Protein AF-D5PA66-F1 (afdb_monomer_lite)

Organism: NCBI:txid525368

Foldseek 3Di:
DLVQLLVCLVVVVLVSNVVVLVVVVPDPLVVCLPALCSLSSLVSSCSSCVSNVVVVSNVVSVVVVVVQVVHDSARPDDDDDPADPLLVQLVVCLVVVNNVSNVVSLVVRCVRCVVVVPLLSNLVSLLSVLVSCVVVVHHSQVSLVVSLVSCVVVVVVVSNLSSVLVHQPWAPAPLGDGPVLLLLLQVLLVVDQLCRSCVVVVHDSVSSVVSVVVLCVSQVPPDSNSSSVSCVVRVSHD

Structure (mmCIF, N/CA/C/O backbone):
data_AF-D5PA66-F1
#
_entry.id   AF-D5PA66-F1
#
loop_
_atom_site.group_PDB
_atom_site.id
_atom_site.type_symbol
_atom_site.label_atom_id
_atom_site.label_alt_id
_atom_site.label_comp_id
_atom_site.label_asym_id
_atom_site.label_entity_id
_atom_site.label_seq_id
_atom_site.pdbx_PDB_ins_code
_atom_site.Cartn_x
_atom_site.Cartn_y
_atom_site.Cartn_z
_atom_site.occupancy
_atom_site.B_iso_or_equiv
_atom_site.auth_seq_id
_atom_site.auth_comp_id
_atom_site.auth_asym_id
_atom_site.auth_atom_id
_atom_site.pdbx_PDB_model_num
ATOM 1 N N . MET A 1 1 ? 8.825 6.174 -29.735 1.00 66.81 1 MET A N 1
ATOM 2 C CA . MET A 1 1 ? 10.058 5.873 -30.501 1.00 66.81 1 MET A CA 1
ATOM 3 C C . MET A 1 1 ? 11.114 5.165 -29.654 1.00 66.81 1 MET A C 1
ATOM 5 O O . MET A 1 1 ? 11.483 4.075 -30.058 1.00 66.81 1 MET A O 1
ATOM 9 N N . PRO A 1 2 ? 11.529 5.666 -28.476 1.00 72.31 2 PRO A N 1
ATOM 10 C CA . PRO A 1 2 ? 12.480 4.953 -27.606 1.00 72.31 2 PRO A CA 1
ATOM 11 C C . PRO A 1 2 ? 11.986 3.572 -27.160 1.00 72.31 2 PRO A C 1
ATOM 13 O O . PRO A 1 2 ? 12.723 2.601 -27.247 1.00 72.31 2 PRO A O 1
ATOM 16 N N . GLY A 1 3 ? 10.702 3.448 -26.803 1.00 75.56 3 GLY A N 1
ATOM 17 C CA . GLY A 1 3 ? 10.107 2.144 -26.481 1.00 75.56 3 GLY A CA 1
ATOM 18 C C . GLY A 1 3 ? 10.042 1.159 -27.661 1.00 75.56 3 GLY A C 1
ATOM 19 O O . GLY A 1 3 ? 10.105 -0.042 -27.440 1.00 75.56 3 GLY A O 1
ATOM 20 N N . LEU A 1 4 ? 9.970 1.641 -28.914 1.00 81.25 4 LEU A N 1
ATOM 21 C CA . LEU A 1 4 ? 10.063 0.766 -30.096 1.00 81.25 4 LEU A CA 1
ATOM 22 C C . LEU A 1 4 ? 11.496 0.299 -30.327 1.00 81.25 4 LEU A C 1
ATOM 24 O O . LEU A 1 4 ? 11.693 -0.824 -30.769 1.00 81.25 4 LEU A O 1
ATOM 28 N N . LEU A 1 5 ? 12.482 1.149 -30.029 1.00 87.19 5 LEU A N 1
ATOM 29 C CA . LEU A 1 5 ? 13.880 0.753 -30.095 1.00 87.19 5 LEU A CA 1
ATOM 30 C C . LEU A 1 5 ? 14.166 -0.361 -29.085 1.00 87.19 5 LEU A C 1
ATOM 32 O O . LEU A 1 5 ? 14.668 -1.395 -29.493 1.00 87.19 5 LEU A O 1
ATOM 36 N N . ALA A 1 6 ? 13.741 -0.201 -27.827 1.00 76.12 6 ALA A N 1
ATOM 37 C CA . ALA A 1 6 ? 13.848 -1.255 -26.815 1.00 76.12 6 ALA A CA 1
ATOM 38 C C . ALA A 1 6 ? 13.183 -2.565 -27.256 1.00 76.12 6 ALA A C 1
ATOM 40 O O . ALA A 1 6 ? 13.770 -3.631 -27.118 1.00 76.12 6 ALA A O 1
ATOM 41 N N . LEU A 1 7 ? 11.981 -2.478 -27.838 1.00 72.62 7 LEU A N 1
ATOM 42 C CA . LEU A 1 7 ? 11.266 -3.648 -28.342 1.00 72.62 7 LEU A CA 1
ATOM 43 C C . LEU A 1 7 ? 12.001 -4.332 -29.505 1.00 72.62 7 LEU A C 1
ATOM 45 O O . LEU A 1 7 ? 12.065 -5.554 -29.542 1.00 72.62 7 LEU A O 1
ATOM 49 N N . TYR A 1 8 ? 12.547 -3.576 -30.462 1.00 88.62 8 TYR A N 1
ATOM 50 C CA . TYR A 1 8 ? 13.316 -4.167 -31.562 1.00 88.62 8 TYR A CA 1
ATOM 51 C C . TYR A 1 8 ? 14.636 -4.771 -31.092 1.00 88.62 8 TYR A C 1
ATOM 53 O O . TYR A 1 8 ? 15.058 -5.759 -31.684 1.00 88.62 8 TYR A O 1
ATOM 61 N N . THR A 1 9 ? 15.249 -4.209 -30.048 1.00 75.75 9 THR A N 1
ATOM 62 C CA . THR A 1 9 ? 16.443 -4.773 -29.410 1.00 75.75 9 THR A CA 1
ATOM 63 C C . THR A 1 9 ? 16.139 -6.089 -28.711 1.00 75.75 9 THR A C 1
ATOM 65 O O . THR A 1 9 ? 16.857 -7.052 -28.924 1.00 75.75 9 THR A O 1
ATOM 68 N N . GLU A 1 10 ? 15.036 -6.172 -27.967 1.00 74.62 10 GLU A N 1
ATOM 69 C CA . GLU A 1 10 ? 14.615 -7.418 -27.307 1.00 74.62 10 GLU A CA 1
ATOM 70 C C . GLU A 1 10 ? 14.284 -8.541 -28.307 1.00 74.62 10 GLU A C 1
ATOM 72 O O . GLU A 1 10 ? 14.423 -9.720 -28.006 1.00 74.62 10 GLU A O 1
ATOM 77 N N . LEU A 1 11 ? 13.829 -8.177 -29.509 1.00 83.38 11 LEU A N 1
ATOM 78 C CA . LEU A 1 11 ? 13.452 -9.120 -30.565 1.00 83.38 11 LEU A CA 1
ATOM 79 C C . LEU A 1 11 ? 14.561 -9.359 -31.606 1.00 83.38 11 LEU A C 1
ATOM 81 O O . LEU A 1 11 ? 14.270 -9.939 -32.653 1.00 83.38 11 LEU A O 1
ATOM 85 N N . ASP A 1 12 ? 15.784 -8.864 -31.378 1.00 84.75 12 ASP A N 1
ATOM 86 C CA . ASP A 1 12 ? 16.925 -8.943 -32.310 1.00 84.75 12 ASP A CA 1
ATOM 87 C C . ASP A 1 12 ? 16.600 -8.485 -33.753 1.00 84.75 12 ASP A C 1
ATOM 89 O O . ASP A 1 12 ? 17.151 -8.958 -34.750 1.00 84.75 12 ASP A O 1
ATOM 93 N N . CYS A 1 13 ? 15.687 -7.521 -33.904 1.00 92.88 13 CYS A N 1
ATOM 94 C CA . CYS A 1 13 ? 15.241 -7.039 -35.209 1.00 92.88 13 CYS A CA 1
ATOM 95 C C . CYS A 1 13 ? 16.203 -5.979 -35.764 1.00 92.88 13 CYS A C 1
ATOM 97 O O . CYS A 1 13 ? 15.967 -4.774 -35.647 1.00 92.88 13 CYS A O 1
ATOM 99 N N . GLU A 1 14 ? 17.287 -6.426 -36.400 1.00 89.81 14 GLU A N 1
ATOM 100 C CA . GLU A 1 14 ? 18.428 -5.595 -36.820 1.00 89.81 14 GLU A CA 1
ATOM 101 C C . GLU A 1 14 ? 18.046 -4.359 -37.653 1.00 89.81 14 GLU A C 1
ATOM 103 O O . GLU A 1 14 ? 18.469 -3.233 -37.366 1.00 89.81 14 GLU A O 1
ATOM 108 N N . HIS A 1 15 ? 17.178 -4.537 -38.653 1.00 92.12 15 HIS A N 1
ATOM 109 C CA . HIS A 1 15 ? 16.723 -3.437 -39.507 1.00 92.12 15 HIS A CA 1
ATOM 110 C C . HIS A 1 15 ? 15.855 -2.428 -38.732 1.00 92.12 15 HIS A C 1
ATOM 112 O O . HIS A 1 15 ? 15.942 -1.214 -38.943 1.00 92.12 15 HIS A O 1
ATOM 118 N N . GLY A 1 16 ? 15.029 -2.925 -37.804 1.00 89.25 16 GLY A N 1
ATOM 119 C CA . GLY A 1 16 ? 14.190 -2.112 -36.925 1.00 89.25 16 GLY A CA 1
ATOM 120 C C . GLY A 1 16 ? 15.018 -1.306 -35.927 1.00 89.25 16 GLY A C 1
ATOM 121 O O . GLY A 1 16 ? 14.813 -0.093 -35.814 1.00 89.25 16 GLY A O 1
ATOM 122 N N . MET A 1 17 ? 15.986 -1.960 -35.278 1.00 90.88 17 MET A N 1
ATOM 123 C CA . MET A 1 17 ? 16.954 -1.341 -34.374 1.00 90.88 17 MET A CA 1
ATOM 124 C C . MET A 1 17 ? 17.730 -0.235 -35.083 1.00 90.88 17 MET A C 1
ATOM 126 O O . MET A 1 17 ? 17.711 0.906 -34.633 1.00 90.88 17 MET A O 1
ATOM 130 N N . THR A 1 18 ? 18.331 -0.539 -36.236 1.00 90.88 18 THR A N 1
ATOM 131 C CA . THR A 1 18 ? 19.155 0.413 -36.996 1.00 90.88 18 THR A CA 1
ATOM 132 C C . THR A 1 18 ? 18.359 1.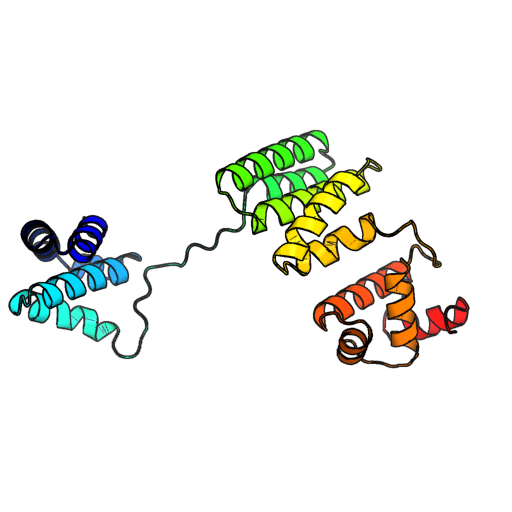656 -37.384 1.00 90.88 18 THR A C 1
ATOM 134 O O . THR A 1 18 ? 18.784 2.787 -37.146 1.00 90.88 18 THR A O 1
ATOM 137 N N . ARG A 1 19 ? 17.152 1.473 -37.932 1.00 93.25 19 ARG A N 1
ATOM 138 C CA . ARG A 1 19 ? 16.296 2.595 -38.333 1.00 93.25 19 ARG A CA 1
ATOM 139 C C . ARG A 1 19 ? 15.863 3.448 -37.137 1.00 93.25 19 ARG A C 1
ATOM 141 O O . ARG A 1 19 ? 15.908 4.675 -37.222 1.00 93.25 19 ARG A O 1
ATOM 148 N N . ALA A 1 20 ? 15.416 2.822 -36.048 1.00 90.50 20 ALA A N 1
ATOM 149 C CA . ALA A 1 20 ? 14.918 3.536 -34.873 1.00 90.50 20 ALA A CA 1
ATOM 150 C C . ALA A 1 20 ? 16.047 4.236 -34.098 1.00 90.50 20 ALA A C 1
ATOM 152 O O . ALA A 1 20 ? 15.861 5.371 -33.659 1.00 90.50 20 ALA A O 1
ATOM 153 N N . LEU A 1 21 ? 17.220 3.606 -33.997 1.00 92.00 21 LEU A N 1
ATOM 154 C CA . LEU A 1 21 ? 18.425 4.186 -33.411 1.00 92.00 21 LEU A CA 1
ATOM 155 C C . LEU A 1 21 ? 18.858 5.434 -34.185 1.00 92.00 21 LEU A C 1
ATOM 157 O O . LEU A 1 21 ? 18.980 6.503 -33.594 1.00 92.00 21 LEU A O 1
ATOM 161 N N . ASN A 1 22 ? 18.979 5.340 -35.511 1.00 91.44 22 ASN A N 1
ATOM 162 C CA . ASN A 1 22 ? 19.374 6.476 -36.349 1.00 91.44 22 ASN A CA 1
ATOM 163 C C . ASN A 1 22 ? 18.386 7.646 -36.251 1.00 91.44 22 ASN A C 1
ATOM 165 O O . ASN A 1 22 ? 18.785 8.805 -36.171 1.00 91.44 22 ASN A O 1
ATOM 169 N N . GLN A 1 23 ? 17.084 7.365 -36.190 1.00 89.44 23 GLN A N 1
ATOM 170 C CA . GLN A 1 23 ? 16.077 8.412 -36.004 1.00 89.44 23 GLN A CA 1
ATOM 171 C C . GLN A 1 23 ? 16.159 9.110 -34.642 1.00 89.44 23 GLN A C 1
ATOM 173 O O . GLN A 1 23 ? 15.839 10.296 -34.561 1.00 89.44 23 GLN A O 1
ATOM 178 N N . LEU A 1 24 ? 16.538 8.401 -33.574 1.00 89.38 24 LEU A N 1
ATOM 179 C CA . LEU A 1 24 ? 16.728 9.015 -32.259 1.00 89.38 24 LEU A CA 1
ATOM 180 C C . LEU A 1 24 ? 18.040 9.805 -32.192 1.00 89.38 24 LEU A C 1
ATOM 182 O O . LEU A 1 24 ? 18.036 10.905 -31.648 1.00 89.38 24 LEU A O 1
ATOM 186 N N . LEU A 1 25 ? 19.114 9.303 -32.807 1.00 89.38 25 LEU A N 1
ATOM 187 C CA . LEU A 1 25 ? 20.411 9.985 -32.888 1.00 89.38 25 LEU A CA 1
ATOM 188 C C . LEU A 1 25 ? 20.373 11.264 -33.733 1.00 89.38 25 LEU A C 1
ATOM 190 O O . LEU A 1 25 ? 21.105 12.203 -33.444 1.00 89.38 25 LEU A O 1
ATOM 194 N N . ASN A 1 26 ? 19.487 11.335 -34.730 1.00 88.94 26 ASN A N 1
ATOM 195 C CA . ASN A 1 26 ? 19.280 12.541 -35.540 1.00 88.94 26 ASN A CA 1
ATOM 196 C C . ASN A 1 26 ? 18.553 13.673 -34.790 1.00 88.94 26 ASN A C 1
ATOM 198 O O . ASN A 1 26 ? 18.368 14.758 -35.343 1.00 88.94 26 ASN A O 1
ATOM 202 N N . ARG A 1 27 ? 18.096 13.441 -33.554 1.00 85.00 27 ARG A N 1
ATOM 203 C CA . ARG A 1 27 ? 17.519 14.488 -32.701 1.00 85.00 27 ARG A CA 1
ATOM 204 C C . ARG A 1 27 ? 18.630 15.237 -31.974 1.00 85.00 27 ARG A C 1
ATOM 206 O O . ARG A 1 27 ? 19.691 14.680 -31.709 1.00 85.00 27 ARG A O 1
ATOM 213 N N . ASN A 1 28 ? 18.361 16.476 -31.565 1.00 83.62 28 ASN A N 1
ATOM 214 C CA . ASN A 1 28 ? 19.280 17.181 -30.678 1.00 83.62 28 ASN A CA 1
ATOM 215 C C . ASN A 1 28 ? 19.234 16.559 -29.273 1.00 83.62 28 ASN A C 1
ATOM 217 O O . ASN A 1 28 ? 18.351 16.851 -28.469 1.00 83.62 28 ASN A O 1
ATOM 221 N N . LEU A 1 29 ? 20.186 15.668 -28.994 1.00 86.06 29 LEU A N 1
ATOM 222 C CA . LEU A 1 29 ? 20.275 14.939 -27.727 1.00 86.06 29 LEU A CA 1
ATOM 223 C C . LEU A 1 29 ? 20.537 15.868 -26.530 1.00 86.06 29 LEU A C 1
ATOM 225 O O . LEU A 1 29 ? 20.170 15.532 -25.406 1.00 86.06 29 LEU A O 1
ATOM 229 N N . GLY A 1 30 ? 21.134 17.044 -26.764 1.00 81.31 30 GLY A N 1
ATOM 230 C CA . GLY A 1 30 ? 21.407 18.034 -25.721 1.00 81.31 30 GLY A CA 1
ATOM 231 C C . GLY A 1 30 ? 20.137 18.600 -25.083 1.00 81.31 30 GLY A C 1
ATOM 232 O O . GLY A 1 30 ? 20.081 18.745 -23.865 1.00 81.31 30 GLY A O 1
ATOM 233 N N . ASP A 1 31 ? 19.088 18.812 -25.880 1.00 83.12 31 ASP A N 1
ATOM 234 C CA . ASP A 1 31 ? 17.823 19.406 -25.421 1.00 83.12 31 ASP A CA 1
ATOM 235 C C . ASP A 1 31 ? 17.002 18.441 -24.547 1.00 83.12 31 ASP A C 1
ATOM 237 O O . ASP A 1 31 ? 16.049 18.837 -23.881 1.00 83.12 31 ASP A O 1
ATOM 241 N N . ARG A 1 32 ? 17.363 17.151 -24.537 1.00 81.31 32 ARG A N 1
ATOM 242 C CA . ARG A 1 32 ? 16.671 16.104 -23.772 1.00 81.31 32 ARG A CA 1
ATOM 243 C C . ARG A 1 32 ? 17.217 15.941 -22.357 1.00 81.31 32 ARG A C 1
ATOM 245 O O . ARG A 1 32 ? 16.602 15.239 -21.568 1.00 81.31 32 ARG A O 1
ATOM 252 N N . LEU A 1 33 ? 18.347 16.565 -22.017 1.00 79.19 33 LEU A N 1
ATOM 253 C CA . LEU A 1 33 ? 19.056 16.311 -20.755 1.00 79.19 33 LEU A CA 1
ATOM 254 C C . LEU A 1 33 ? 18.242 16.638 -19.494 1.00 79.19 33 LEU A C 1
ATOM 256 O O . LEU A 1 33 ? 18.535 16.085 -18.434 1.00 79.19 33 LEU A O 1
ATOM 260 N N . GLU A 1 34 ? 17.249 17.520 -19.610 1.00 79.38 34 GLU A N 1
ATOM 261 C CA . GLU A 1 34 ? 16.357 17.923 -18.516 1.00 79.38 34 GLU A CA 1
ATOM 262 C C . GLU A 1 34 ? 15.039 17.126 -18.484 1.00 79.38 34 GLU A C 1
ATOM 264 O O . GLU A 1 34 ? 14.244 17.283 -17.558 1.00 79.38 34 GLU A O 1
ATOM 269 N N . ASP A 1 35 ? 14.801 16.239 -19.457 1.00 83.69 35 ASP A N 1
ATOM 270 C CA . ASP A 1 35 ? 13.609 15.390 -19.495 1.00 83.69 35 ASP A CA 1
ATOM 271 C C . ASP A 1 35 ? 13.741 14.227 -18.497 1.00 83.69 35 ASP A C 1
ATOM 273 O O . ASP A 1 35 ? 14.720 13.477 -18.499 1.00 83.69 35 ASP A O 1
ATOM 277 N N . ALA A 1 36 ? 12.723 14.024 -17.658 1.00 77.50 36 ALA A N 1
ATOM 278 C CA . ALA A 1 36 ? 12.688 12.940 -16.680 1.00 77.50 36 ALA A CA 1
ATOM 279 C C . ALA A 1 36 ? 12.804 11.541 -17.318 1.00 77.50 36 ALA A C 1
ATOM 281 O O . ALA A 1 36 ? 13.286 10.617 -16.664 1.00 77.50 36 ALA A O 1
ATOM 282 N N . GLN A 1 37 ? 12.403 11.366 -18.580 1.00 81.50 37 GLN A N 1
ATOM 283 C CA . GLN A 1 37 ? 12.496 10.091 -19.301 1.00 81.50 37 GLN A CA 1
ATOM 284 C C . GLN A 1 37 ? 13.868 9.847 -19.934 1.00 81.50 37 GLN A C 1
ATOM 286 O O . GLN A 1 37 ? 14.174 8.723 -20.337 1.00 81.50 37 GLN A O 1
ATOM 291 N N . TRP A 1 38 ? 14.713 10.872 -20.000 1.00 88.88 38 TRP A N 1
ATOM 292 C CA . TRP A 1 38 ? 15.974 10.835 -20.726 1.00 88.88 38 TRP A CA 1
ATOM 293 C C . TRP A 1 38 ? 16.899 9.662 -20.366 1.00 88.88 38 TRP A C 1
ATOM 295 O O . TRP A 1 38 ? 17.385 9.007 -21.289 1.00 88.88 38 TRP A O 1
ATOM 305 N N . PRO A 1 39 ? 17.109 9.305 -19.082 1.00 85.69 39 PRO A N 1
ATOM 306 C CA . PRO A 1 39 ? 17.972 8.176 -18.732 1.00 85.69 39 PRO A CA 1
ATOM 307 C C . PRO A 1 39 ? 17.518 6.842 -19.342 1.00 85.69 39 PRO A C 1
ATOM 309 O O . PRO A 1 39 ? 18.363 6.022 -19.685 1.00 85.69 39 PRO A O 1
ATOM 312 N N . MET A 1 40 ? 16.208 6.636 -19.526 1.00 84.88 40 MET A N 1
ATOM 313 C CA . MET A 1 40 ? 15.652 5.438 -20.171 1.00 84.88 40 MET A CA 1
ATOM 314 C C . MET A 1 40 ? 15.925 5.444 -21.679 1.00 84.88 40 MET A C 1
ATOM 316 O O . MET A 1 40 ? 16.405 4.453 -22.225 1.00 84.88 40 MET A O 1
ATOM 320 N N . GLU A 1 41 ? 15.659 6.565 -22.355 1.00 88.81 41 GLU A N 1
ATOM 321 C CA . GLU A 1 41 ? 15.914 6.688 -23.796 1.00 88.81 41 GLU A CA 1
ATOM 322 C C . GLU A 1 41 ? 17.398 6.507 -24.118 1.00 88.81 41 GLU A C 1
ATOM 324 O O . GLU A 1 41 ? 17.747 5.831 -25.087 1.00 88.81 41 GLU A O 1
ATOM 329 N N . LEU A 1 42 ? 18.262 7.077 -23.275 1.00 90.81 42 LEU A N 1
ATOM 330 C CA . LEU A 1 42 ? 19.708 6.954 -23.377 1.00 90.81 42 LEU A CA 1
ATOM 331 C C . LEU A 1 42 ? 20.156 5.491 -23.286 1.00 90.81 42 LEU A C 1
ATOM 333 O O . LEU A 1 42 ? 20.936 5.052 -24.128 1.00 90.81 42 LEU A O 1
ATOM 337 N N . VAL A 1 43 ? 19.636 4.728 -22.320 1.00 87.62 43 VAL A N 1
ATOM 338 C CA . VAL A 1 43 ? 19.946 3.295 -22.180 1.00 87.62 43 VAL A CA 1
ATOM 339 C C . VAL A 1 43 ? 19.496 2.513 -23.410 1.00 87.62 43 VAL A C 1
ATOM 341 O O . VAL A 1 43 ? 20.296 1.773 -23.969 1.00 87.62 43 VAL A O 1
ATOM 344 N N . PHE A 1 44 ? 18.273 2.719 -23.904 1.00 90.38 44 PHE A N 1
ATOM 345 C CA . PHE A 1 44 ? 17.779 1.992 -25.082 1.00 90.38 44 PHE A CA 1
ATOM 346 C C . PHE A 1 44 ? 18.605 2.253 -26.341 1.00 90.38 44 PHE A C 1
ATOM 348 O O . PHE A 1 44 ? 18.847 1.338 -27.127 1.00 90.38 44 PHE A O 1
ATOM 355 N N . MET A 1 45 ? 19.065 3.491 -26.529 1.00 93.31 45 MET A N 1
ATOM 356 C CA . MET A 1 45 ? 19.967 3.817 -27.632 1.00 93.31 45 MET A CA 1
ATOM 357 C C . MET A 1 45 ? 21.344 3.169 -27.470 1.00 93.31 45 MET A C 1
ATOM 359 O O . MET A 1 45 ? 21.901 2.692 -28.456 1.00 93.31 45 MET A O 1
ATOM 363 N N . VAL A 1 46 ? 21.889 3.125 -26.250 1.00 91.56 46 VAL A N 1
ATOM 364 C CA . VAL A 1 46 ? 23.190 2.497 -25.969 1.00 91.56 46 VAL A CA 1
ATOM 365 C C . VAL A 1 46 ? 23.126 0.982 -26.163 1.00 91.56 46 VAL A C 1
ATOM 367 O O . VAL A 1 46 ? 23.986 0.440 -26.851 1.00 91.56 46 VAL A O 1
ATOM 370 N N . GLU A 1 47 ? 22.101 0.317 -25.630 1.00 84.75 47 GLU A N 1
ATOM 371 C CA . GLU A 1 47 ? 21.895 -1.130 -25.780 1.00 84.75 47 GLU A CA 1
ATOM 372 C C . GLU A 1 47 ? 21.771 -1.521 -27.258 1.00 84.75 47 GLU A C 1
ATOM 374 O O . GLU A 1 47 ? 22.500 -2.387 -27.736 1.00 84.75 47 GLU A O 1
ATOM 379 N N . ALA A 1 48 ? 20.941 -0.810 -28.031 1.00 88.94 48 ALA A N 1
ATOM 380 C CA . ALA A 1 48 ? 20.815 -1.058 -29.467 1.00 88.94 48 ALA A CA 1
ATOM 381 C C . ALA A 1 48 ? 22.128 -0.805 -30.230 1.00 88.94 48 ALA A C 1
ATOM 383 O O . ALA A 1 48 ? 22.496 -1.577 -31.114 1.00 88.94 48 ALA A O 1
ATOM 384 N N . ALA A 1 49 ? 22.856 0.266 -29.899 1.00 90.25 49 ALA A N 1
ATOM 385 C CA . ALA A 1 49 ? 24.125 0.582 -30.552 1.00 90.25 49 ALA A CA 1
ATOM 386 C C . ALA A 1 49 ? 25.211 -0.465 -30.256 1.00 90.25 49 ALA A C 1
ATOM 388 O O . ALA A 1 49 ? 26.012 -0.775 -31.139 1.00 90.25 49 ALA A O 1
ATOM 389 N N . LEU A 1 50 ? 25.239 -1.017 -29.040 1.00 86.12 50 LEU A N 1
ATOM 390 C CA . LEU A 1 50 ? 26.147 -2.100 -28.662 1.00 86.12 50 LEU A CA 1
ATOM 391 C C . LEU A 1 50 ? 25.757 -3.422 -29.333 1.00 86.12 50 LEU A C 1
ATOM 393 O O . LEU A 1 50 ? 26.631 -4.063 -29.914 1.00 86.12 50 LEU A O 1
ATOM 397 N N . ALA A 1 51 ? 24.469 -3.783 -29.326 1.00 83.00 51 ALA A N 1
ATOM 398 C CA . ALA A 1 51 ? 23.951 -4.987 -29.982 1.00 83.00 51 ALA A CA 1
ATOM 399 C C . ALA A 1 51 ? 24.269 -5.003 -31.488 1.00 83.00 51 ALA A C 1
ATOM 401 O O . ALA A 1 51 ? 24.738 -6.004 -32.024 1.00 83.00 51 ALA A O 1
ATOM 402 N N . LEU A 1 52 ? 24.126 -3.856 -32.156 1.00 90.12 52 LEU A N 1
ATOM 403 C CA . LEU A 1 52 ? 24.475 -3.674 -33.569 1.00 90.12 52 LEU A CA 1
ATOM 404 C C . LEU A 1 52 ? 25.983 -3.495 -33.826 1.00 90.12 52 LEU A C 1
ATOM 406 O O . LEU A 1 52 ? 26.396 -3.318 -34.971 1.00 90.12 52 LEU A O 1
ATOM 410 N N . SER A 1 53 ? 26.823 -3.458 -32.785 1.00 91.38 53 SER A N 1
ATOM 411 C CA . SER A 1 53 ? 28.245 -3.088 -32.890 1.00 91.38 53 SER A CA 1
ATOM 412 C C . SER A 1 53 ? 28.486 -1.749 -33.622 1.00 91.38 53 SER A C 1
ATOM 414 O O . SER A 1 53 ? 29.522 -1.538 -34.263 1.00 91.38 53 SER A O 1
ATOM 416 N N . HIS A 1 54 ? 27.545 -0.807 -33.509 1.00 92.38 54 HIS A N 1
ATOM 417 C CA . HIS A 1 54 ? 27.537 0.461 -34.234 1.00 92.38 54 HIS A CA 1
ATOM 418 C C . HIS A 1 54 ? 28.458 1.499 -33.565 1.00 92.38 54 HIS A C 1
ATOM 420 O O . HIS A 1 54 ? 28.033 2.366 -32.798 1.00 92.38 54 HIS A O 1
ATOM 426 N N . ARG A 1 55 ? 29.757 1.438 -33.885 1.00 92.31 55 ARG A N 1
ATOM 427 C CA . ARG A 1 55 ? 30.831 2.196 -33.205 1.00 92.31 55 ARG A CA 1
ATOM 428 C C . ARG A 1 55 ? 30.621 3.713 -33.148 1.00 92.31 55 ARG A C 1
ATOM 430 O O . ARG A 1 55 ? 30.924 4.324 -32.126 1.00 92.31 55 ARG A O 1
ATOM 437 N N . GLU A 1 56 ? 30.100 4.315 -34.212 1.00 92.50 56 GLU A N 1
ATOM 438 C CA . GLU A 1 56 ? 29.882 5.767 -34.277 1.00 92.50 56 GLU A CA 1
ATOM 439 C C . GLU A 1 56 ? 28.803 6.241 -33.287 1.00 92.50 56 GLU A C 1
ATOM 441 O O . GLU A 1 56 ? 29.022 7.186 -32.531 1.00 92.50 56 GLU A O 1
ATOM 446 N N . ALA A 1 57 ? 27.684 5.517 -33.200 1.00 90.50 57 ALA A N 1
ATOM 447 C CA . ALA A 1 57 ? 26.606 5.771 -32.247 1.00 90.50 57 ALA A CA 1
ATOM 448 C C . ALA A 1 57 ? 27.083 5.627 -30.795 1.00 90.50 57 ALA A C 1
ATOM 450 O O . ALA A 1 57 ? 26.805 6.488 -29.960 1.00 90.50 57 ALA A O 1
ATOM 451 N N . VAL A 1 58 ? 27.869 4.586 -30.497 1.00 92.75 58 VAL A N 1
ATOM 452 C CA . VAL A 1 58 ? 28.472 4.402 -29.166 1.00 92.75 58 VAL A CA 1
ATOM 453 C C . VAL A 1 58 ? 29.382 5.582 -28.816 1.00 92.75 58 VAL A C 1
ATOM 455 O O . VAL A 1 58 ? 29.321 6.100 -27.700 1.00 92.75 58 VAL A O 1
ATOM 458 N N . HIS A 1 59 ? 30.195 6.050 -29.767 1.00 93.75 59 HIS A N 1
ATOM 459 C CA . HIS A 1 59 ? 31.055 7.211 -29.555 1.00 93.75 59 HIS A CA 1
ATOM 460 C C . HIS A 1 59 ? 30.242 8.492 -29.296 1.00 93.75 59 HIS A C 1
ATOM 462 O O . HIS A 1 59 ? 30.592 9.260 -28.400 1.00 93.75 59 HIS A O 1
ATOM 468 N N . ALA A 1 60 ? 29.143 8.701 -30.025 1.00 91.94 60 ALA A N 1
ATOM 469 C CA . ALA A 1 60 ? 28.265 9.862 -29.867 1.00 91.94 60 ALA A CA 1
ATOM 470 C C . ALA A 1 60 ? 27.480 9.862 -28.539 1.00 91.94 60 ALA A C 1
ATOM 472 O O . ALA A 1 60 ? 27.296 10.916 -27.933 1.00 91.94 60 ALA A O 1
ATOM 473 N N . LEU A 1 61 ? 27.046 8.694 -28.051 1.00 92.94 61 LEU A N 1
ATOM 474 C CA . LEU A 1 61 ? 26.268 8.559 -26.809 1.00 92.94 61 LEU A CA 1
ATOM 475 C C . LEU A 1 61 ? 27.141 8.568 -25.543 1.00 92.94 61 LEU A C 1
ATOM 477 O O . LEU A 1 61 ? 26.676 8.938 -24.460 1.00 92.94 61 LEU A O 1
ATOM 481 N N . ARG A 1 62 ? 28.422 8.196 -25.668 1.00 92.06 62 ARG A N 1
ATOM 482 C CA . ARG A 1 62 ? 29.365 8.067 -24.545 1.00 92.06 62 ARG A CA 1
ATOM 483 C C . ARG A 1 62 ? 29.440 9.304 -23.636 1.00 92.06 62 ARG A C 1
ATOM 485 O O . ARG A 1 62 ? 29.410 9.105 -22.421 1.00 92.06 62 ARG A O 1
ATOM 492 N N . PRO A 1 63 ? 29.519 10.556 -24.131 1.00 93.31 63 PRO A N 1
ATOM 493 C CA . PRO A 1 63 ? 29.592 11.733 -23.262 1.00 93.31 63 PRO A CA 1
ATOM 494 C C . PRO A 1 63 ? 28.339 11.921 -22.399 1.00 93.31 63 PRO A C 1
ATOM 496 O O . PRO A 1 63 ? 28.439 12.387 -21.266 1.00 93.31 63 PRO A O 1
ATOM 499 N N . PHE A 1 64 ? 27.166 11.522 -22.899 1.00 92.31 64 PHE A N 1
ATOM 500 C CA . PHE A 1 64 ? 25.911 11.603 -22.153 1.00 92.31 64 PHE A CA 1
ATOM 501 C C . PHE A 1 64 ? 25.832 10.523 -21.075 1.00 92.31 64 PHE A C 1
ATOM 503 O O . PHE A 1 64 ? 25.479 10.826 -19.936 1.00 92.31 64 PHE A O 1
ATOM 510 N N . LEU A 1 65 ? 26.248 9.294 -21.396 1.00 86.75 65 LEU A N 1
ATOM 511 C CA . LEU A 1 65 ? 26.318 8.195 -20.431 1.00 86.75 65 LEU A CA 1
ATOM 512 C C . LEU A 1 65 ? 27.360 8.464 -19.334 1.00 86.75 65 LEU A C 1
ATOM 514 O O . LEU A 1 65 ? 27.115 8.194 -18.160 1.00 86.75 65 LEU A O 1
ATOM 518 N N . ALA A 1 66 ? 28.488 9.088 -19.689 1.00 88.06 66 ALA A N 1
ATOM 519 C CA . ALA A 1 66 ? 29.546 9.451 -18.748 1.00 88.06 66 ALA A CA 1
ATOM 520 C C . ALA A 1 66 ? 29.071 10.401 -17.630 1.00 88.06 66 ALA A C 1
ATOM 522 O O . ALA A 1 66 ? 29.629 10.377 -16.535 1.00 88.06 66 ALA A O 1
ATOM 523 N N . ARG A 1 67 ? 28.003 11.185 -17.843 1.00 83.00 67 ARG A N 1
ATOM 524 C CA . ARG A 1 67 ? 27.398 12.044 -16.800 1.00 83.00 67 ARG A CA 1
ATOM 525 C C . ARG A 1 67 ? 26.786 11.238 -15.645 1.00 83.00 67 ARG A C 1
ATOM 527 O O . ARG A 1 67 ? 26.663 11.755 -14.528 1.00 83.00 67 ARG A O 1
ATOM 534 N N . TYR A 1 68 ? 26.436 9.979 -15.908 1.00 74.19 68 TYR A N 1
ATOM 535 C CA . TYR A 1 68 ? 25.906 9.018 -14.941 1.00 74.19 68 TYR A CA 1
ATOM 536 C C . TYR A 1 68 ? 26.983 8.069 -14.396 1.00 74.19 68 TYR A C 1
ATOM 538 O O . TYR A 1 68 ? 26.656 7.148 -13.655 1.00 74.19 68 TYR A O 1
ATOM 546 N N . ALA A 1 69 ? 28.269 8.286 -14.701 1.00 69.25 69 ALA A N 1
ATOM 547 C CA . ALA A 1 69 ? 29.348 7.494 -14.117 1.00 69.25 69 ALA A CA 1
ATOM 548 C C . ALA A 1 69 ? 29.284 7.535 -12.577 1.00 69.25 69 ALA A C 1
ATOM 550 O O . ALA A 1 69 ? 29.198 8.606 -11.972 1.00 69.25 69 ALA A O 1
ATOM 551 N N . GLY A 1 70 ? 29.287 6.356 -11.948 1.00 59.81 70 GLY A N 1
ATOM 552 C CA . GLY A 1 70 ? 29.117 6.207 -10.499 1.00 59.81 70 GLY A CA 1
ATOM 553 C C . GLY A 1 70 ? 27.688 6.436 -9.977 1.00 59.81 70 GLY A C 1
ATOM 554 O O . GLY A 1 70 ? 27.518 6.595 -8.771 1.00 59.81 70 GLY A O 1
ATOM 555 N N . LYS A 1 71 ? 26.663 6.478 -10.844 1.00 60.72 71 LYS A N 1
ATOM 556 C CA . LYS A 1 71 ? 25.243 6.692 -10.498 1.00 60.72 71 LYS A CA 1
ATOM 557 C C . LYS A 1 71 ? 24.343 5.679 -11.219 1.00 60.72 71 LYS A C 1
ATOM 559 O O . LYS A 1 71 ? 24.702 5.165 -12.273 1.00 60.72 71 LYS A O 1
ATOM 564 N N . ASN A 1 72 ? 23.144 5.439 -10.687 1.00 57.59 72 ASN A N 1
ATOM 565 C CA . ASN A 1 72 ? 22.116 4.659 -11.383 1.00 57.59 72 ASN A CA 1
ATOM 566 C C . ASN A 1 72 ? 21.420 5.510 -12.458 1.00 57.59 72 ASN A C 1
ATOM 568 O O . ASN A 1 72 ? 21.100 6.678 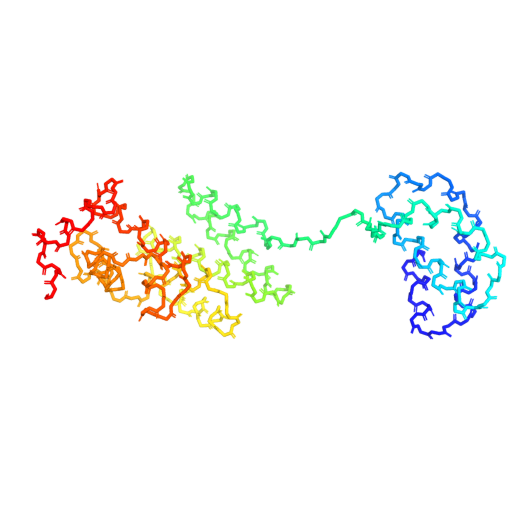-12.221 1.00 57.59 72 ASN A O 1
ATOM 572 N N . LEU A 1 73 ? 21.139 4.910 -13.616 1.00 62.69 73 LEU A N 1
ATOM 573 C CA . LEU A 1 73 ? 20.298 5.508 -14.654 1.00 62.69 73 LEU A CA 1
ATOM 574 C C . LEU A 1 73 ? 18.831 5.355 -14.241 1.00 62.69 73 LEU A C 1
ATOM 576 O O . LEU A 1 73 ? 18.223 4.305 -14.422 1.00 62.69 73 LEU A O 1
ATOM 580 N N . VAL A 1 74 ? 18.283 6.405 -13.628 1.00 61.81 74 VAL A N 1
ATOM 581 C CA . VAL A 1 74 ? 16.896 6.459 -13.150 1.00 61.81 74 VAL A CA 1
ATOM 582 C C . VAL A 1 74 ? 16.138 7.470 -13.989 1.00 61.81 74 VAL A C 1
ATOM 584 O O . VAL A 1 74 ? 16.398 8.665 -13.890 1.00 61.81 74 VAL A O 1
ATOM 587 N N . ALA A 1 75 ? 15.191 7.004 -14.796 1.00 67.81 75 ALA A N 1
ATOM 588 C CA . ALA A 1 75 ? 14.184 7.886 -15.367 1.00 67.81 75 ALA A CA 1
ATOM 589 C C . ALA A 1 75 ? 13.150 8.233 -14.280 1.00 67.81 75 ALA A C 1
ATOM 591 O O . ALA A 1 75 ? 12.700 7.354 -13.541 1.00 67.81 75 ALA A O 1
ATOM 592 N N . GLY A 1 76 ? 12.813 9.515 -14.137 1.00 60.22 76 GLY A N 1
ATOM 593 C CA . GLY A 1 76 ? 11.862 9.987 -13.134 1.00 60.22 76 GLY A CA 1
ATOM 594 C C . GLY A 1 76 ? 10.462 9.426 -13.400 1.00 60.22 76 GLY A C 1
ATOM 595 O O . GLY A 1 76 ? 9.929 9.611 -14.488 1.00 60.22 76 GLY A O 1
ATOM 596 N N . GLN A 1 77 ? 9.807 8.740 -12.466 1.00 51.72 77 GLN A N 1
ATOM 597 C CA . GLN A 1 77 ? 10.247 8.100 -11.217 1.00 51.72 77 GLN A CA 1
ATOM 598 C C . GLN A 1 77 ? 9.532 6.731 -11.180 1.00 51.72 77 GLN A C 1
ATOM 600 O O . GLN A 1 77 ? 8.523 6.570 -11.862 1.00 51.72 77 GLN A O 1
ATOM 605 N N . PHE A 1 78 ? 10.002 5.735 -10.428 1.00 52.06 78 PHE A N 1
ATOM 606 C CA . PHE A 1 78 ? 9.294 4.450 -10.266 1.00 52.06 78 PHE A CA 1
ATOM 607 C C . PHE A 1 78 ? 7.761 4.611 -10.135 1.00 52.06 78 PHE A C 1
ATOM 609 O O . PHE A 1 78 ? 7.290 5.462 -9.380 1.00 52.06 78 PHE A O 1
ATOM 616 N N . VAL A 1 79 ? 6.972 3.778 -10.826 1.00 53.31 79 VAL A N 1
ATOM 617 C CA . VAL A 1 79 ? 5.508 3.749 -10.657 1.00 53.31 79 VAL A CA 1
ATOM 618 C C . VAL A 1 79 ? 5.184 3.099 -9.309 1.00 53.31 79 VAL A C 1
ATOM 620 O O . VAL A 1 79 ? 5.112 1.878 -9.198 1.00 53.31 79 VAL A O 1
ATOM 623 N N . ALA A 1 80 ? 4.986 3.904 -8.268 1.00 50.97 80 ALA A N 1
ATOM 624 C CA . ALA A 1 80 ? 4.354 3.443 -7.037 1.00 50.97 80 ALA A CA 1
ATOM 625 C C . ALA A 1 80 ? 2.828 3.499 -7.215 1.00 50.97 80 ALA A C 1
ATOM 627 O O . ALA A 1 80 ? 2.245 4.581 -7.277 1.00 50.97 80 ALA A O 1
ATOM 628 N N . LEU A 1 81 ? 2.170 2.341 -7.320 1.00 63.69 81 LEU A N 1
ATOM 629 C CA . LEU A 1 81 ? 0.708 2.270 -7.312 1.00 63.69 81 LEU A CA 1
ATOM 630 C C . LEU A 1 81 ? 0.211 2.196 -5.865 1.00 63.69 81 LEU A C 1
ATOM 632 O O . LEU A 1 81 ? 0.533 1.269 -5.125 1.00 63.69 81 LEU A O 1
ATOM 636 N N . PHE A 1 82 ? -0.601 3.173 -5.466 1.00 70.94 82 PHE A N 1
ATOM 637 C CA . PHE A 1 82 ? -1.200 3.253 -4.128 1.00 70.94 82 PHE A CA 1
ATOM 638 C C . PHE A 1 82 ? -2.638 2.698 -4.087 1.00 70.94 82 PHE A C 1
ATOM 640 O O . PHE A 1 82 ? -3.380 2.917 -3.128 1.00 70.94 82 PHE A O 1
ATOM 647 N N . GLY A 1 83 ? -3.021 1.929 -5.112 1.00 78.81 83 GLY A N 1
ATOM 648 C CA . GLY A 1 83 ? -4.379 1.433 -5.348 1.00 78.81 83 GLY A CA 1
ATOM 649 C C . GLY A 1 83 ? -5.339 2.508 -5.852 1.00 78.81 83 GLY A C 1
ATOM 650 O O . GLY A 1 83 ? -4.928 3.621 -6.184 1.00 78.81 83 GLY A O 1
ATOM 651 N N . SER A 1 84 ? -6.625 2.162 -5.930 1.00 82.94 84 SER A N 1
ATOM 652 C CA . SER A 1 84 ? -7.660 3.087 -6.398 1.00 82.94 84 SER A CA 1
ATOM 653 C C . SER A 1 84 ? -7.781 4.351 -5.530 1.00 82.94 84 SER A C 1
ATOM 655 O O . SER A 1 84 ? -7.840 4.280 -4.298 1.00 82.94 84 SER A O 1
ATOM 657 N N . ALA A 1 85 ? -7.901 5.512 -6.185 1.00 76.06 85 ALA A N 1
ATOM 658 C CA . ALA A 1 85 ? -8.233 6.784 -5.539 1.00 76.06 85 ALA A CA 1
ATOM 659 C C . ALA A 1 85 ? -9.583 6.718 -4.803 1.00 76.06 85 ALA A C 1
ATOM 661 O O . ALA A 1 85 ? -9.735 7.313 -3.734 1.00 76.06 85 ALA A O 1
ATOM 662 N N . ASP A 1 86 ? -10.532 5.927 -5.313 1.00 87.19 86 ASP A N 1
ATOM 663 C CA . ASP A 1 86 ? -11.838 5.735 -4.689 1.00 87.19 86 ASP A CA 1
ATOM 664 C C . ASP A 1 86 ? -11.726 5.114 -3.294 1.00 87.19 86 ASP A C 1
ATOM 666 O O . ASP A 1 86 ? -12.506 5.455 -2.414 1.00 87.19 86 ASP A O 1
ATOM 670 N N . ARG A 1 87 ? -10.701 4.298 -3.002 1.00 91.94 87 ARG A N 1
ATOM 671 C CA . ARG A 1 87 ? -10.494 3.806 -1.628 1.00 91.94 87 ARG A CA 1
ATOM 672 C C . ARG A 1 87 ? -10.252 4.955 -0.646 1.00 91.94 87 ARG A C 1
ATOM 674 O O . ARG A 1 87 ? -10.639 4.869 0.519 1.00 91.94 87 ARG A O 1
ATOM 681 N N . TYR A 1 88 ? -9.592 6.021 -1.087 1.00 76.88 88 TYR A N 1
ATOM 682 C CA . TYR A 1 88 ? -9.341 7.200 -0.261 1.00 76.88 88 TYR A CA 1
ATOM 683 C C . TYR A 1 88 ? -10.583 8.081 -0.164 1.00 76.88 88 TYR A C 1
ATOM 685 O O . TYR A 1 88 ? -10.941 8.483 0.942 1.00 76.88 88 TYR A O 1
ATOM 693 N N . LEU A 1 89 ? -11.275 8.309 -1.285 1.00 79.94 89 LEU A N 1
ATOM 694 C CA . LEU A 1 89 ? -12.544 9.043 -1.303 1.00 79.94 89 LEU A CA 1
ATOM 695 C C . LEU A 1 89 ? -13.596 8.370 -0.418 1.00 79.94 89 LEU A C 1
ATOM 697 O O . LEU A 1 89 ? -14.276 9.056 0.336 1.00 79.94 89 LEU A O 1
ATOM 701 N N . ALA A 1 90 ? -13.655 7.036 -0.413 1.00 82.88 90 ALA A N 1
ATOM 702 C CA . ALA A 1 90 ? -14.547 6.278 0.453 1.00 82.88 90 ALA A CA 1
ATOM 703 C C . ALA A 1 90 ? -14.303 6.573 1.937 1.00 82.88 90 ALA A C 1
ATOM 705 O O . ALA A 1 90 ? -15.234 6.805 2.702 1.00 82.88 90 ALA A O 1
ATOM 706 N N . ARG A 1 91 ? -13.031 6.611 2.345 1.00 90.50 91 ARG A N 1
ATOM 707 C CA . ARG A 1 91 ? -12.633 6.895 3.730 1.00 90.50 91 ARG A CA 1
ATOM 708 C C . ARG A 1 91 ? -12.886 8.348 4.122 1.00 90.50 91 ARG A C 1
ATOM 710 O O . ARG A 1 91 ? -13.237 8.601 5.269 1.00 90.50 91 ARG A O 1
ATOM 717 N N . ILE A 1 92 ? -12.707 9.283 3.189 1.00 80.31 92 ILE A N 1
ATOM 718 C CA . ILE A 1 92 ? -13.043 10.697 3.395 1.00 80.31 92 ILE A CA 1
ATOM 719 C C . ILE A 1 92 ? -14.558 10.844 3.567 1.00 80.31 92 ILE A C 1
ATOM 721 O O . ILE A 1 92 ? -14.994 11.439 4.546 1.00 80.31 92 ILE A O 1
ATOM 725 N N . ALA A 1 93 ? -15.356 10.238 2.684 1.00 78.69 93 ALA A N 1
ATOM 726 C CA . ALA A 1 93 ? -16.813 10.245 2.779 1.00 78.69 93 ALA A CA 1
ATOM 727 C C . ALA A 1 93 ? -17.297 9.632 4.104 1.00 78.69 93 ALA A C 1
ATOM 729 O O . ALA A 1 93 ? -18.104 10.245 4.798 1.00 78.69 93 ALA A O 1
ATOM 730 N N . ALA A 1 94 ? -16.726 8.493 4.516 1.00 85.31 94 ALA A N 1
ATOM 731 C CA . ALA A 1 94 ? -17.028 7.859 5.798 1.00 85.31 94 ALA A CA 1
ATOM 732 C C . ALA A 1 94 ? -16.721 8.781 6.990 1.00 85.31 94 ALA A C 1
ATOM 734 O O . ALA A 1 94 ? -17.549 8.921 7.887 1.00 85.31 94 ALA A O 1
ATOM 735 N N . LEU A 1 95 ? -15.562 9.449 6.983 1.00 81.25 95 LEU A N 1
ATOM 736 C CA . LEU A 1 95 ? -15.181 10.405 8.028 1.00 81.25 95 LEU A CA 1
ATOM 737 C C . LEU A 1 95 ? -16.126 11.616 8.080 1.00 81.25 95 LEU A C 1
ATOM 739 O O . LEU A 1 95 ? -16.405 12.134 9.157 1.00 81.25 95 LEU A O 1
ATOM 743 N N . CYS A 1 96 ? -16.632 12.052 6.928 1.00 89.00 96 CYS A N 1
ATOM 744 C CA . CYS A 1 96 ? -17.606 13.135 6.820 1.00 89.00 96 CYS A CA 1
ATOM 745 C C . CYS A 1 96 ? -19.055 12.701 7.119 1.00 89.00 96 CYS A C 1
ATOM 747 O O . CYS A 1 96 ? -19.957 13.527 7.010 1.00 89.00 96 CYS A O 1
ATOM 749 N N . GLY A 1 97 ? -19.298 11.434 7.475 1.00 88.69 97 GLY A N 1
ATOM 750 C CA . GLY A 1 97 ? -20.639 10.901 7.736 1.00 88.69 97 GLY A CA 1
ATOM 751 C C . GLY A 1 97 ? -21.466 10.582 6.482 1.00 88.69 97 GLY A C 1
ATOM 752 O O . GLY A 1 97 ? -22.631 10.211 6.602 1.00 88.69 97 GLY A O 1
ATOM 753 N N . ASP A 1 98 ? -20.888 10.675 5.279 1.00 92.62 98 ASP A N 1
ATOM 754 C CA . ASP A 1 98 ? -21.536 10.272 4.026 1.00 92.62 98 ASP A CA 1
ATOM 755 C C . ASP A 1 98 ? -21.340 8.769 3.776 1.00 92.62 98 ASP A C 1
ATOM 757 O O . ASP A 1 98 ? -20.494 8.333 2.989 1.00 92.62 98 ASP A O 1
ATOM 761 N N . GLY A 1 99 ? -22.138 7.952 4.469 1.00 93.62 99 GLY A N 1
ATOM 762 C CA . GLY A 1 99 ? -22.057 6.496 4.352 1.00 93.62 99 GLY A CA 1
ATOM 763 C C . GLY A 1 99 ? -22.420 5.971 2.957 1.00 93.62 99 GLY A C 1
ATOM 764 O O . GLY A 1 99 ? -21.805 5.023 2.466 1.00 93.62 99 GLY A O 1
ATOM 765 N N . ALA A 1 100 ? -23.371 6.616 2.274 1.00 94.19 100 ALA A N 1
ATOM 766 C CA . ALA A 1 100 ? -23.760 6.235 0.919 1.00 94.19 100 ALA A CA 1
ATOM 767 C C . ALA A 1 100 ? -22.646 6.540 -0.095 1.00 94.19 100 ALA A C 1
ATOM 769 O O . ALA A 1 100 ? -22.398 5.741 -0.999 1.00 94.19 100 ALA A O 1
ATOM 770 N N . GLY A 1 101 ? -21.967 7.684 0.041 1.00 92.31 101 GLY A N 1
ATOM 771 C CA . GLY A 1 101 ? -20.780 8.018 -0.745 1.00 92.31 101 GLY A CA 1
ATOM 772 C C . GLY A 1 101 ? -19.617 7.078 -0.477 1.00 92.31 101 GLY A C 1
ATOM 773 O O . GLY A 1 101 ? -18.992 6.602 -1.426 1.00 92.31 101 GLY A O 1
ATOM 774 N N . ALA A 1 102 ? -19.380 6.740 0.791 1.00 93.31 102 ALA A N 1
ATOM 775 C CA . ALA A 1 102 ? -18.345 5.792 1.177 1.00 93.31 102 ALA A CA 1
ATOM 776 C C . ALA A 1 102 ? -18.529 4.432 0.490 1.00 93.31 102 ALA A C 1
ATOM 778 O O . ALA A 1 102 ? -17.602 3.926 -0.143 1.00 93.31 102 ALA A O 1
ATOM 779 N N . GLU A 1 103 ? -19.741 3.880 0.537 1.00 95.62 103 GLU A N 1
ATOM 780 C CA . GLU A 1 103 ? -20.041 2.578 -0.054 1.00 95.62 103 GLU A CA 1
ATOM 781 C C . GLU A 1 103 ? -19.897 2.578 -1.586 1.00 95.62 103 GLU A C 1
ATOM 783 O O . GLU A 1 103 ? -19.281 1.671 -2.153 1.00 95.62 103 GLU A O 1
ATOM 788 N N . ARG A 1 104 ? -20.370 3.635 -2.269 1.00 96.75 104 ARG A N 1
ATOM 789 C CA . ARG A 1 104 ? -20.175 3.786 -3.725 1.00 96.75 104 ARG A CA 1
ATOM 790 C C . ARG A 1 104 ? -18.695 3.792 -4.104 1.00 96.75 104 ARG A C 1
ATOM 792 O O . ARG A 1 104 ? -18.302 3.109 -5.050 1.00 96.75 104 ARG A O 1
ATOM 799 N N . HIS A 1 105 ? -17.873 4.539 -3.371 1.00 95.00 105 HIS A N 1
ATOM 800 C CA . HIS A 1 105 ? -16.442 4.619 -3.643 1.00 95.00 105 HIS A CA 1
ATOM 801 C C . HIS A 1 105 ? -1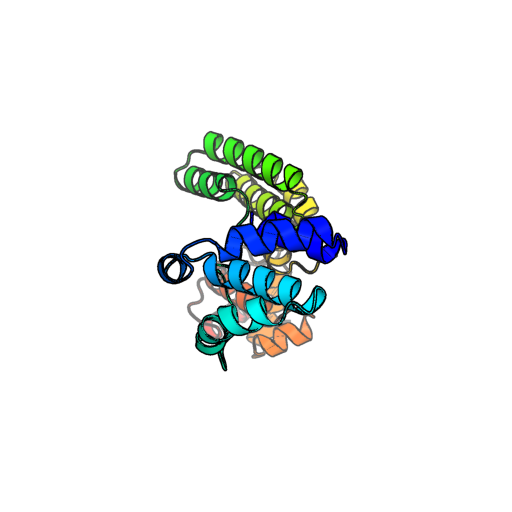5.708 3.312 -3.296 1.00 95.00 105 HIS A C 1
ATOM 803 O O . HIS A 1 105 ? -14.846 2.879 -4.058 1.00 95.00 105 HIS A O 1
ATOM 809 N N . PHE A 1 106 ? -16.076 2.599 -2.226 1.00 97.38 106 PHE A N 1
ATOM 810 C CA . PHE A 1 106 ? -15.499 1.275 -1.964 1.00 97.38 106 PHE A CA 1
ATOM 811 C C . PHE A 1 106 ? -15.812 0.268 -3.081 1.00 97.38 106 PHE A C 1
ATOM 813 O O . PHE A 1 106 ? -14.926 -0.489 -3.489 1.00 97.38 106 PHE A O 1
ATOM 820 N N . ALA A 1 107 ? -17.036 0.280 -3.619 1.00 96.06 107 ALA A N 1
ATOM 821 C CA . ALA A 1 107 ? -17.405 -0.564 -4.753 1.00 96.06 107 ALA A CA 1
ATOM 822 C C . ALA A 1 107 ? -16.595 -0.219 -6.019 1.00 96.06 107 ALA A C 1
ATOM 824 O O . ALA A 1 107 ? -16.067 -1.118 -6.681 1.00 96.06 107 ALA A O 1
ATOM 825 N N . ALA A 1 108 ? -16.434 1.075 -6.323 1.00 89.56 108 ALA A N 1
ATOM 826 C CA . ALA A 1 108 ? -15.619 1.547 -7.445 1.00 89.56 108 ALA A CA 1
ATOM 827 C C . ALA A 1 108 ? -14.136 1.157 -7.293 1.00 89.56 108 ALA A C 1
ATOM 829 O O . ALA A 1 108 ? -13.512 0.688 -8.252 1.00 89.56 108 ALA A O 1
ATOM 830 N N . ALA A 1 109 ? -13.593 1.261 -6.076 1.00 90.19 109 ALA A N 1
ATOM 831 C CA . ALA A 1 109 ? -12.229 0.854 -5.760 1.00 90.19 109 ALA A CA 1
ATOM 832 C C . ALA A 1 109 ? -12.000 -0.642 -6.009 1.00 90.19 109 ALA A C 1
ATOM 834 O O . ALA A 1 109 ? -11.070 -1.002 -6.729 1.00 90.19 109 ALA A O 1
ATOM 835 N N . LEU A 1 110 ? -12.885 -1.510 -5.501 1.00 95.94 110 LEU A N 1
ATOM 836 C CA . LEU A 1 110 ? -12.790 -2.959 -5.722 1.00 95.94 110 LEU A CA 1
ATOM 837 C C . LEU A 1 110 ? -12.887 -3.325 -7.203 1.00 95.94 110 LEU A C 1
ATOM 839 O O . LEU A 1 110 ? -12.154 -4.198 -7.666 1.00 95.94 110 LEU A O 1
ATOM 843 N N . ALA A 1 111 ? -13.772 -2.667 -7.956 1.00 93.88 111 ALA A N 1
ATOM 844 C CA . ALA A 1 111 ? -13.895 -2.897 -9.392 1.00 93.88 111 ALA A CA 1
ATOM 845 C C . ALA A 1 111 ? -12.593 -2.550 -10.139 1.00 93.88 111 ALA A C 1
ATOM 847 O O . ALA A 1 111 ? -12.156 -3.309 -11.007 1.00 93.88 111 ALA A O 1
ATOM 848 N N . MET A 1 112 ? -11.944 -1.437 -9.782 1.00 89.12 112 MET A N 1
ATOM 849 C CA . MET A 1 112 ? -10.651 -1.046 -10.347 1.00 89.12 112 MET A CA 1
ATOM 850 C C . MET A 1 112 ? -9.528 -2.008 -9.943 1.00 89.12 112 MET A C 1
ATOM 852 O O . MET A 1 112 ? -8.805 -2.486 -10.817 1.00 89.12 112 MET A O 1
ATOM 856 N N . ASP A 1 113 ? -9.400 -2.323 -8.652 1.00 92.75 113 ASP A N 1
ATOM 857 C CA . ASP A 1 113 ? -8.334 -3.187 -8.131 1.00 92.75 113 ASP A CA 1
ATOM 858 C C . ASP A 1 113 ? -8.419 -4.605 -8.734 1.00 92.75 113 ASP A C 1
ATOM 860 O O . ASP A 1 113 ? -7.395 -5.187 -9.104 1.00 92.75 113 ASP A O 1
ATOM 864 N N . ARG A 1 114 ? -9.643 -5.131 -8.926 1.00 94.19 114 ARG A N 1
ATOM 865 C CA . ARG A 1 114 ? -9.900 -6.400 -9.635 1.00 94.19 114 ARG A CA 1
ATOM 866 C C . ARG A 1 114 ? -9.526 -6.327 -11.109 1.00 94.19 114 ARG A C 1
ATOM 868 O O . ARG A 1 114 ? -8.863 -7.233 -11.602 1.00 94.19 114 ARG A O 1
ATOM 875 N N . ARG A 1 115 ? -9.889 -5.245 -11.806 1.00 91.38 115 ARG A N 1
ATOM 876 C CA . ARG A 1 115 ? -9.502 -5.034 -13.212 1.00 91.38 115 ARG A CA 1
ATOM 877 C C . ARG A 1 115 ? -7.981 -4.964 -13.386 1.00 91.38 115 ARG A C 1
ATOM 879 O O . ARG A 1 115 ? -7.475 -5.379 -14.421 1.00 91.38 115 ARG A O 1
ATOM 886 N N . MET A 1 116 ? -7.261 -4.467 -12.380 1.00 87.06 116 MET A N 1
ATOM 887 C CA . MET A 1 116 ? -5.796 -4.455 -12.348 1.00 87.06 116 MET A CA 1
ATOM 888 C C . MET A 1 116 ? -5.169 -5.807 -11.972 1.00 87.06 116 MET A C 1
ATOM 890 O O . MET A 1 116 ? -3.955 -5.948 -12.082 1.00 87.06 116 MET A O 1
ATOM 894 N N . GLY A 1 117 ? -5.949 -6.775 -11.477 1.00 91.50 117 GLY A N 1
ATOM 895 C CA . GLY A 1 117 ? -5.422 -8.038 -10.948 1.00 91.50 117 GLY A CA 1
ATOM 896 C C . GLY A 1 117 ? -4.558 -7.871 -9.692 1.00 91.50 117 GLY A C 1
ATOM 897 O O . GLY A 1 117 ? -3.755 -8.745 -9.373 1.00 91.50 117 GLY A O 1
ATOM 898 N N . SER A 1 118 ? -4.689 -6.749 -8.975 1.00 92.12 118 SER A N 1
ATOM 899 C CA . SER A 1 118 ? -3.824 -6.445 -7.834 1.00 92.12 118 SER A CA 1
ATOM 900 C C . SER A 1 118 ? -4.375 -7.033 -6.539 1.00 92.12 118 SER A C 1
ATOM 902 O O . SER A 1 118 ? -5.137 -6.383 -5.825 1.00 92.12 118 SER A O 1
ATOM 904 N N . VAL A 1 119 ? -3.941 -8.248 -6.195 1.00 94.44 119 VAL A N 1
ATOM 905 C CA . VAL A 1 119 ? -4.315 -8.916 -4.932 1.00 94.44 119 VAL A CA 1
ATOM 906 C C . VAL A 1 119 ? -4.010 -8.025 -3.722 1.00 94.44 119 VAL A C 1
ATOM 908 O O . VAL A 1 119 ? -4.853 -7.853 -2.847 1.00 94.44 119 VAL A O 1
ATOM 911 N N . VAL A 1 120 ? -2.853 -7.356 -3.717 1.00 92.62 120 VAL A N 1
ATOM 912 C CA . VAL A 1 120 ? -2.445 -6.447 -2.632 1.00 92.62 120 VAL A CA 1
ATOM 913 C C . VAL A 1 120 ? -3.451 -5.310 -2.428 1.00 92.62 120 VAL A C 1
ATOM 915 O O . VAL A 1 120 ? -3.764 -4.962 -1.287 1.00 92.62 120 VAL A O 1
ATOM 918 N N . HIS A 1 121 ? -3.963 -4.715 -3.511 1.00 94.12 121 HIS A N 1
ATOM 919 C CA . HIS A 1 121 ? -4.929 -3.621 -3.406 1.00 94.12 121 HIS A CA 1
ATOM 920 C C . HIS A 1 121 ? -6.349 -4.108 -3.129 1.00 94.12 121 HIS A C 1
ATOM 922 O O . HIS A 1 121 ? -7.020 -3.468 -2.323 1.00 94.12 121 HIS A O 1
ATOM 928 N N . ILE A 1 122 ? -6.761 -5.250 -3.691 1.00 97.25 122 ILE A N 1
ATOM 929 C CA . ILE A 1 122 ? -8.047 -5.892 -3.377 1.00 97.25 122 ILE A CA 1
ATOM 930 C C . ILE A 1 122 ? -8.148 -6.137 -1.868 1.00 97.25 122 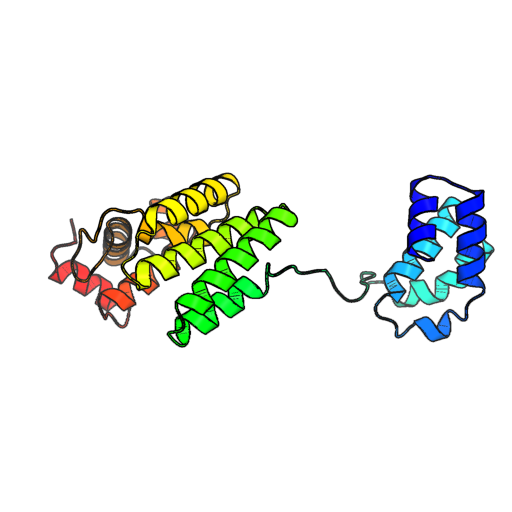ILE A C 1
ATOM 932 O O . ILE A 1 122 ? -9.102 -5.680 -1.240 1.00 97.25 122 ILE A O 1
ATOM 936 N N . ASN A 1 123 ? -7.131 -6.770 -1.275 1.00 97.56 123 ASN A N 1
ATOM 937 C CA . ASN A 1 123 ? -7.087 -7.090 0.152 1.00 97.56 123 ASN A CA 1
ATOM 938 C C . ASN A 1 123 ? -7.189 -5.833 1.029 1.00 97.56 123 ASN A C 1
ATOM 940 O O . ASN A 1 123 ? -7.971 -5.786 1.977 1.00 97.56 123 ASN A O 1
ATOM 944 N N . GLU A 1 124 ? -6.431 -4.784 0.693 1.00 95.06 124 GLU A N 1
ATOM 945 C CA . GLU A 1 124 ? -6.471 -3.514 1.426 1.00 95.06 124 GLU A CA 1
ATOM 946 C C . GLU A 1 124 ? -7.845 -2.834 1.285 1.00 95.06 124 GLU A C 1
ATOM 948 O O . GLU A 1 124 ? -8.368 -2.301 2.260 1.00 95.06 124 GLU A O 1
ATOM 953 N N . THR A 1 125 ? -8.476 -2.868 0.108 1.00 96.94 125 THR A N 1
ATOM 954 C CA . THR A 1 125 ? -9.805 -2.269 -0.098 1.00 96.94 125 THR A CA 1
ATOM 955 C C . THR A 1 125 ? -10.901 -3.035 0.649 1.00 96.94 125 THR A C 1
ATOM 957 O O . THR A 1 125 ? -11.716 -2.401 1.323 1.00 96.94 125 THR A O 1
ATOM 960 N N . LEU A 1 126 ? -10.891 -4.372 0.608 1.00 97.75 126 LEU A N 1
ATOM 961 C CA . LEU A 1 126 ? -11.820 -5.216 1.371 1.00 97.75 126 LEU A CA 1
ATOM 962 C C . LEU A 1 126 ? -11.705 -4.955 2.876 1.00 97.75 126 LEU A C 1
ATOM 964 O O . LEU A 1 126 ? -12.713 -4.707 3.533 1.00 97.75 126 LEU A O 1
ATOM 968 N N . ALA A 1 127 ? -10.481 -4.911 3.407 1.00 96.81 127 ALA A N 1
ATOM 969 C CA . ALA A 1 127 ? -10.242 -4.650 4.823 1.00 96.81 127 ALA A CA 1
ATOM 970 C C . ALA A 1 127 ? -10.751 -3.274 5.274 1.00 96.81 127 ALA A C 1
ATOM 972 O O . ALA A 1 127 ? -11.372 -3.141 6.329 1.00 96.81 127 ALA A O 1
ATOM 973 N N . ARG A 1 128 ? -10.529 -2.229 4.465 1.00 95.50 128 ARG A N 1
ATOM 974 C CA . ARG A 1 128 ? -11.027 -0.876 4.769 1.00 95.50 128 ARG A CA 1
ATOM 975 C C . ARG A 1 128 ? -12.549 -0.798 4.722 1.00 95.50 128 ARG A C 1
ATOM 977 O O . ARG A 1 128 ? -13.130 -0.118 5.565 1.00 95.50 128 ARG A O 1
ATOM 984 N N . ARG A 1 129 ? -13.182 -1.498 3.780 1.00 97.56 129 ARG A N 1
ATOM 985 C CA . ARG A 1 129 ? -14.643 -1.579 3.696 1.00 97.56 129 ARG A CA 1
ATOM 986 C C . ARG A 1 129 ? -15.233 -2.371 4.866 1.00 97.56 129 ARG A C 1
ATOM 988 O O . ARG A 1 129 ? -16.244 -1.946 5.407 1.00 97.56 129 ARG A O 1
ATOM 995 N N . ALA A 1 130 ? -14.582 -3.452 5.303 1.00 96.75 130 ALA A N 1
ATOM 996 C CA . ALA A 1 130 ? -14.988 -4.212 6.488 1.00 96.75 130 ALA A CA 1
ATOM 997 C C . ALA A 1 130 ? -14.990 -3.331 7.748 1.00 96.75 130 ALA A C 1
ATOM 999 O O . ALA A 1 130 ? -15.980 -3.277 8.470 1.00 96.75 130 ALA A O 1
ATOM 1000 N N . LEU A 1 131 ? -13.921 -2.561 7.975 1.00 91.88 131 LEU A N 1
ATOM 1001 C CA . LEU A 1 131 ? -13.866 -1.609 9.092 1.00 91.88 131 LEU A CA 1
ATOM 1002 C C . LEU A 1 131 ? -14.965 -0.546 9.020 1.00 91.88 131 LEU A C 1
ATOM 1004 O O . LEU A 1 131 ? -15.544 -0.183 10.041 1.00 91.88 131 LEU A O 1
ATOM 1008 N N . PHE A 1 132 ? -15.251 -0.047 7.819 1.00 93.50 132 PHE A N 1
ATOM 1009 C CA . PHE A 1 132 ? -16.334 0.905 7.613 1.00 93.50 132 PHE A CA 1
ATOM 1010 C C . PHE A 1 132 ? -17.705 0.286 7.933 1.00 93.50 132 PHE A C 1
ATOM 1012 O O . PHE A 1 132 ? -18.446 0.858 8.730 1.00 93.50 132 PHE A O 1
ATOM 1019 N N . ALA A 1 133 ? -18.010 -0.905 7.411 1.00 92.94 133 ALA A N 1
ATOM 1020 C CA . ALA A 1 133 ? -19.238 -1.634 7.735 1.00 92.94 133 ALA A CA 1
ATOM 1021 C C . ALA A 1 133 ? -19.379 -1.864 9.251 1.00 92.94 133 ALA A C 1
ATOM 1023 O O . ALA A 1 133 ? -20.423 -1.558 9.827 1.00 92.94 133 ALA A O 1
ATOM 1024 N N . ALA A 1 134 ? -18.302 -2.285 9.923 1.00 90.00 134 ALA A N 1
ATOM 1025 C CA . ALA A 1 134 ? -18.288 -2.476 11.372 1.00 90.00 134 ALA A CA 1
ATOM 1026 C C . ALA A 1 134 ? -18.585 -1.172 12.131 1.00 90.00 134 ALA A C 1
ATOM 1028 O O . ALA A 1 134 ? -19.342 -1.182 13.100 1.00 90.00 134 ALA A O 1
ATOM 1029 N N . SER A 1 135 ? -18.051 -0.033 11.670 1.00 86.00 135 SER A N 1
ATOM 1030 C CA . SER A 1 135 ? -18.323 1.278 12.283 1.00 86.00 135 SER A CA 1
ATOM 1031 C C . SER A 1 135 ? -19.786 1.721 12.167 1.00 86.00 135 SER A C 1
ATOM 1033 O O . SER A 1 135 ? -20.256 2.498 12.993 1.00 86.00 135 SER A O 1
ATOM 1035 N N . LEU A 1 136 ? -20.516 1.199 11.177 1.00 86.50 136 LEU A N 1
ATOM 1036 C CA . LEU A 1 136 ? -21.954 1.405 11.009 1.00 86.50 136 LEU A CA 1
ATOM 1037 C C . LEU A 1 136 ? -22.804 0.341 11.727 1.00 86.50 136 LEU A C 1
ATOM 1039 O O . LEU A 1 136 ? -24.024 0.337 11.572 1.00 86.50 136 LEU A O 1
ATOM 1043 N N . GLY A 1 137 ? -22.186 -0.585 12.472 1.00 83.88 137 GLY A N 1
ATOM 1044 C CA . GLY A 1 137 ? -22.874 -1.729 13.080 1.00 83.88 137 GLY A CA 1
ATOM 1045 C C . GLY A 1 137 ? -23.415 -2.736 12.058 1.00 83.88 137 GLY A C 1
ATOM 1046 O O . GLY A 1 137 ? -24.311 -3.515 12.376 1.00 83.88 137 GLY A O 1
ATOM 1047 N N . GLN A 1 138 ? -22.911 -2.701 10.823 1.00 87.69 138 GLN A N 1
ATOM 1048 C CA . GLN A 1 138 ? -23.281 -3.625 9.756 1.00 87.69 138 GLN A CA 1
ATOM 1049 C C . GLN A 1 138 ? -22.398 -4.875 9.791 1.00 87.69 138 GLN A C 1
ATOM 1051 O O . GLN A 1 138 ? -21.310 -4.875 10.372 1.00 87.69 138 GLN A O 1
ATOM 1056 N N . ASP A 1 139 ? -22.852 -5.943 9.133 1.00 87.12 139 ASP A N 1
ATOM 1057 C CA . ASP A 1 139 ? -22.058 -7.162 9.009 1.00 87.12 139 ASP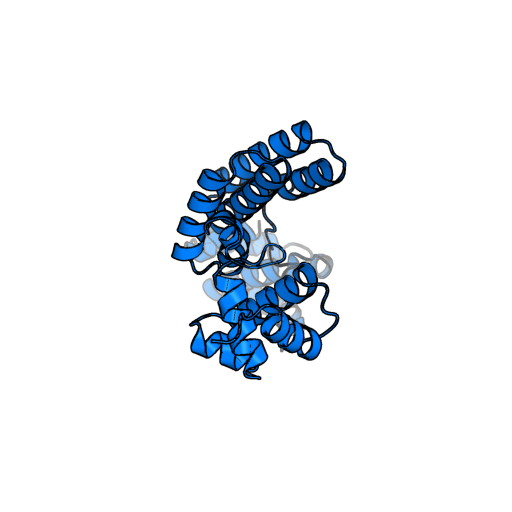 A CA 1
ATOM 1058 C C . ASP A 1 139 ? -20.789 -6.908 8.178 1.00 87.12 139 ASP A C 1
ATOM 1060 O O . ASP A 1 139 ? -20.830 -6.676 6.968 1.00 87.12 139 ASP A O 1
ATOM 1064 N N . ALA A 1 140 ? -19.648 -6.940 8.862 1.00 93.25 140 ALA A N 1
ATOM 1065 C CA . ALA A 1 140 ? -18.317 -6.786 8.291 1.00 93.25 140 ALA A CA 1
ATOM 1066 C C . ALA A 1 140 ? -17.581 -8.120 8.134 1.00 93.25 140 ALA A C 1
ATOM 1068 O O . ALA A 1 140 ? -16.491 -8.154 7.554 1.00 93.25 140 ALA A O 1
ATOM 1069 N N . ARG A 1 141 ? -18.139 -9.210 8.674 1.00 91.62 141 ARG A N 1
ATOM 1070 C CA . ARG A 1 141 ? -17.406 -10.455 8.894 1.00 91.62 141 ARG A CA 1
ATOM 1071 C C . ARG A 1 141 ? -16.992 -11.094 7.580 1.00 91.62 141 ARG A C 1
ATOM 1073 O O . ARG A 1 141 ? -15.818 -11.393 7.404 1.00 91.62 141 ARG A O 1
ATOM 1080 N N . SER A 1 142 ? -17.914 -11.202 6.624 1.00 94.31 142 SER A N 1
ATOM 1081 C CA . SER A 1 142 ? -17.614 -11.771 5.304 1.00 94.31 142 SER A CA 1
ATOM 1082 C C . SER A 1 142 ? -16.488 -11.014 4.580 1.00 94.31 142 SER A C 1
ATOM 1084 O O . SER A 1 142 ? -15.574 -11.639 4.045 1.00 94.31 142 SER A O 1
ATOM 1086 N N . LEU A 1 143 ? -16.502 -9.674 4.619 1.00 95.81 143 LEU A N 1
ATOM 1087 C CA . LEU A 1 143 ? -15.460 -8.843 4.001 1.00 95.81 143 LEU A CA 1
ATOM 1088 C C . LEU A 1 143 ? -14.106 -9.010 4.702 1.00 95.81 143 LEU A C 1
ATOM 1090 O O . LEU A 1 143 ? -13.062 -9.043 4.048 1.00 95.81 143 LEU A O 1
ATOM 1094 N N . ALA A 1 144 ? -14.122 -9.105 6.032 1.00 95.50 144 ALA A N 1
ATOM 1095 C CA . ALA A 1 144 ? -12.929 -9.320 6.833 1.00 95.50 144 ALA A CA 1
ATOM 1096 C C . ALA A 1 144 ? -12.331 -10.721 6.606 1.00 95.50 144 ALA A C 1
ATOM 1098 O O . ALA A 1 144 ? -11.114 -10.829 6.467 1.00 95.50 144 ALA A O 1
ATOM 1099 N N . GLU A 1 145 ? -13.151 -11.773 6.508 1.00 96.00 145 GLU A N 1
ATOM 1100 C CA . GLU A 1 145 ? -12.707 -13.148 6.227 1.00 96.00 145 GLU A CA 1
ATOM 1101 C C . GLU A 1 145 ? -12.065 -13.246 4.837 1.00 96.00 145 GLU A C 1
ATOM 1103 O O . GLU A 1 145 ? -10.965 -13.790 4.709 1.00 96.00 145 GLU A O 1
ATOM 1108 N N . GLU A 1 146 ? -12.695 -12.650 3.815 1.00 96.44 146 GLU A N 1
ATOM 1109 C CA . GLU A 1 146 ? -12.151 -12.593 2.449 1.00 96.44 146 GLU A CA 1
ATOM 1110 C C . GLU A 1 146 ? -10.793 -11.873 2.428 1.00 96.44 146 GLU A C 1
ATOM 1112 O O . GLU A 1 146 ? -9.804 -12.412 1.921 1.00 96.44 146 GLU A O 1
ATOM 1117 N N . ALA A 1 147 ? -10.715 -10.685 3.043 1.00 97.25 147 ALA A N 1
ATOM 1118 C CA . ALA A 1 147 ? -9.477 -9.915 3.128 1.00 97.25 147 ALA A CA 1
ATOM 1119 C C . ALA A 1 147 ? -8.378 -10.671 3.884 1.00 97.25 147 ALA A C 1
ATOM 1121 O O . ALA A 1 147 ? -7.231 -10.698 3.433 1.00 97.25 147 ALA A O 1
ATOM 1122 N N . ARG A 1 148 ? -8.713 -11.298 5.020 1.00 96.50 148 ARG A N 1
ATOM 1123 C CA . ARG A 1 148 ? -7.762 -12.040 5.854 1.00 96.50 148 ARG A CA 1
ATOM 1124 C C . ARG A 1 148 ? -7.183 -13.235 5.118 1.00 96.50 148 ARG A C 1
ATOM 1126 O O . ARG A 1 148 ? -5.965 -13.403 5.125 1.00 96.50 148 ARG A O 1
ATOM 1133 N N . ALA A 1 149 ? -8.031 -14.056 4.501 1.00 95.25 149 ALA A N 1
ATOM 1134 C CA . ALA A 1 149 ? -7.600 -15.269 3.816 1.00 95.25 149 ALA A CA 1
ATOM 1135 C C . ALA A 1 149 ? -6.635 -14.937 2.668 1.00 95.25 149 ALA A C 1
ATOM 1137 O O . ALA A 1 149 ? -5.531 -15.485 2.596 1.00 95.25 149 ALA A O 1
ATOM 1138 N N . ALA A 1 150 ? -7.011 -13.978 1.818 1.00 95.31 150 ALA A N 1
ATOM 1139 C CA . ALA A 1 150 ? -6.192 -13.565 0.685 1.00 95.31 150 ALA A CA 1
ATOM 1140 C C . ALA A 1 150 ? -4.906 -12.838 1.117 1.00 95.31 150 ALA A C 1
ATOM 1142 O O . ALA A 1 150 ? -3.852 -13.046 0.515 1.00 95.31 150 ALA A O 1
ATOM 1143 N N . ALA A 1 151 ? -4.954 -12.023 2.177 1.00 94.00 151 ALA A N 1
ATOM 1144 C CA . ALA A 1 151 ? -3.770 -11.363 2.728 1.00 94.00 151 ALA A CA 1
ATOM 1145 C C . ALA A 1 151 ? -2.803 -12.357 3.385 1.00 94.00 151 ALA A C 1
ATOM 1147 O O . ALA A 1 151 ? -1.591 -12.242 3.198 1.00 94.00 151 ALA A O 1
ATOM 1148 N N . GLY A 1 152 ? -3.325 -13.344 4.117 1.00 90.56 152 GLY A N 1
ATOM 1149 C CA . GLY A 1 152 ? -2.539 -14.404 4.742 1.00 90.56 152 GLY A CA 1
ATOM 1150 C C . GLY A 1 152 ? -1.784 -15.246 3.715 1.00 90.56 152 GLY A C 1
ATOM 1151 O O . GLY A 1 152 ? -0.592 -15.487 3.889 1.00 90.56 152 GLY A O 1
ATOM 1152 N N . ALA A 1 153 ? -2.436 -15.598 2.601 1.00 94.88 153 ALA A N 1
ATOM 1153 C CA . ALA A 1 153 ? -1.834 -16.388 1.524 1.00 94.88 153 ALA A CA 1
ATOM 1154 C C . ALA A 1 153 ? -0.583 -15.741 0.897 1.00 94.88 153 ALA A C 1
ATOM 1156 O O . ALA A 1 153 ? 0.292 -16.453 0.410 1.00 94.88 153 ALA A O 1
ATOM 1157 N N . ILE A 1 154 ? -0.479 -14.406 0.923 1.00 92.94 154 ILE A N 1
ATOM 1158 C CA . ILE A 1 154 ? 0.659 -13.659 0.358 1.00 92.94 154 ILE A CA 1
ATOM 1159 C C . ILE A 1 154 ? 1.540 -12.983 1.421 1.00 92.94 154 ILE A C 1
ATOM 1161 O O . ILE A 1 154 ? 2.414 -12.188 1.081 1.00 92.94 154 ILE A O 1
ATOM 1165 N N . GLY A 1 155 ? 1.299 -13.242 2.711 1.00 86.81 155 GLY A N 1
ATOM 1166 C CA . GLY A 1 155 ? 2.060 -12.631 3.804 1.00 86.81 155 GLY A CA 1
ATOM 1167 C C . GLY A 1 155 ? 1.848 -11.118 3.970 1.00 86.81 155 GLY A C 1
ATOM 1168 O O . GLY A 1 155 ? 2.722 -10.423 4.490 1.00 86.81 155 GLY A O 1
ATOM 1169 N N . GLN A 1 156 ? 0.698 -10.575 3.557 1.00 86.94 156 GLN A N 1
ATOM 1170 C CA . GLN A 1 156 ? 0.353 -9.156 3.712 1.00 86.94 156 GLN A CA 1
ATOM 1171 C C . GLN A 1 156 ? -0.067 -8.846 5.163 1.00 86.94 156 GLN A C 1
ATOM 1173 O O . GLN A 1 156 ? -1.216 -8.508 5.451 1.00 86.94 156 GLN A O 1
ATOM 1178 N N . ALA A 1 157 ? 0.897 -8.932 6.086 1.00 76.50 157 ALA A N 1
ATOM 1179 C CA . ALA A 1 157 ? 0.693 -8.857 7.537 1.00 76.50 157 ALA A CA 1
ATOM 1180 C C . ALA A 1 157 ? -0.111 -7.627 7.990 1.00 76.50 157 ALA A C 1
ATOM 1182 O O . ALA A 1 157 ? -0.957 -7.723 8.868 1.00 76.50 157 ALA A O 1
ATOM 1183 N N . ARG A 1 158 ? 0.081 -6.471 7.341 1.00 76.88 158 ARG A N 1
ATOM 1184 C CA . ARG A 1 158 ? -0.651 -5.243 7.692 1.00 76.88 158 ARG A CA 1
ATOM 1185 C C . ARG A 1 158 ? -2.162 -5.350 7.492 1.00 76.88 158 ARG A C 1
ATOM 1187 O O . ARG A 1 158 ? -2.888 -4.705 8.235 1.00 76.88 158 ARG A O 1
ATOM 1194 N N . VAL A 1 159 ? -2.621 -6.090 6.481 1.00 88.62 159 VAL A N 1
ATOM 1195 C CA . VAL A 1 159 ? -4.058 -6.282 6.231 1.00 88.62 159 VAL A CA 1
ATOM 1196 C C . VAL A 1 159 ? -4.622 -7.327 7.181 1.00 88.62 159 VAL A C 1
ATOM 1198 O O . VAL A 1 159 ? -5.682 -7.098 7.747 1.00 88.62 159 VAL A O 1
ATOM 1201 N N . VAL A 1 160 ? -3.881 -8.414 7.406 1.00 84.00 160 VAL A N 1
ATOM 1202 C CA . VAL A 1 160 ? -4.166 -9.420 8.440 1.00 84.00 160 VAL A CA 1
ATOM 1203 C C . VAL A 1 160 ? -4.410 -8.740 9.791 1.00 84.00 160 VAL A C 1
ATOM 1205 O O . VAL A 1 160 ? -5.520 -8.799 10.308 1.00 84.00 160 VAL A O 1
ATOM 1208 N N . ASP A 1 161 ? -3.428 -7.996 10.298 1.00 79.75 161 ASP A N 1
ATOM 1209 C CA . ASP A 1 161 ? -3.515 -7.311 11.593 1.00 79.75 161 ASP A CA 1
ATOM 1210 C C . ASP A 1 161 ? -4.704 -6.332 11.663 1.00 79.75 161 ASP A C 1
ATOM 1212 O O . ASP A 1 161 ? -5.242 -6.069 12.737 1.00 79.75 161 ASP A O 1
ATOM 1216 N N . LEU A 1 162 ? -5.106 -5.770 10.518 1.00 83.50 162 LEU A N 1
ATOM 1217 C CA . LEU A 1 162 ? -6.181 -4.786 10.425 1.00 83.50 162 LEU A CA 1
ATOM 1218 C C . LEU A 1 162 ? -7.575 -5.406 10.589 1.00 83.50 162 LEU A C 1
ATOM 1220 O O . LEU A 1 162 ? -8.455 -4.752 11.145 1.00 83.50 162 LEU A O 1
ATOM 1224 N N . VAL A 1 163 ? -7.787 -6.623 10.082 1.00 93.00 163 VAL A N 1
ATOM 1225 C CA . VAL A 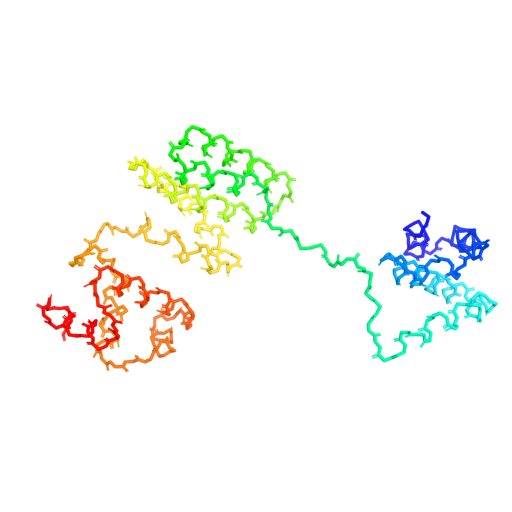1 163 ? -9.106 -7.283 10.077 1.00 93.00 163 VAL A CA 1
ATOM 1226 C C . VAL A 1 163 ? -9.270 -8.324 11.180 1.00 93.00 163 VAL A C 1
ATOM 1228 O O . VAL A 1 163 ? -10.400 -8.674 11.503 1.00 93.00 163 VAL A O 1
ATOM 1231 N N . ASP A 1 164 ? -8.183 -8.776 11.808 1.00 87.38 164 ASP A N 1
ATOM 1232 C CA . ASP A 1 164 ? -8.221 -9.752 12.908 1.00 87.38 164 ASP A CA 1
ATOM 1233 C C . ASP A 1 164 ? -9.173 -9.385 14.051 1.00 87.38 164 ASP A C 1
ATOM 1235 O O . ASP A 1 164 ? -9.928 -10.266 14.480 1.00 87.38 164 ASP A O 1
ATOM 1239 N N . PRO A 1 165 ? -9.239 -8.116 14.502 1.00 84.19 165 PRO A N 1
ATOM 1240 C CA . PRO A 1 165 ? -10.184 -7.716 15.541 1.00 84.19 165 PRO A CA 1
ATOM 1241 C C . PRO A 1 165 ? -11.660 -7.839 15.135 1.00 84.19 165 PRO A C 1
ATOM 1243 O O . PRO A 1 165 ? -12.520 -7.860 16.006 1.00 84.19 165 PRO A O 1
ATOM 1246 N N . LEU A 1 166 ? -11.970 -7.893 13.833 1.00 86.56 166 LEU A N 1
ATOM 1247 C CA . LEU A 1 166 ? -13.339 -8.064 13.327 1.00 86.56 166 LEU A CA 1
ATOM 1248 C C . LEU A 1 166 ? -13.761 -9.540 13.250 1.00 86.56 166 LEU A C 1
ATOM 1250 O O . LEU A 1 166 ? -14.937 -9.830 13.041 1.00 86.56 166 LEU A O 1
ATOM 1254 N N . LEU A 1 167 ? -12.802 -10.464 13.359 1.00 85.69 167 LEU A N 1
ATOM 1255 C CA . LEU A 1 167 ? -12.999 -11.903 13.151 1.00 85.69 167 LEU A CA 1
ATOM 1256 C C . LEU A 1 167 ? -12.846 -12.726 14.420 1.00 85.69 167 LEU A C 1
ATOM 1258 O O . LEU A 1 167 ? -13.370 -13.839 14.505 1.00 85.69 167 LEU A O 1
ATOM 1262 N N . THR A 1 168 ? -12.126 -12.190 15.399 1.00 72.81 168 THR A N 1
ATOM 1263 C CA . THR A 1 168 ? -12.135 -12.758 16.741 1.00 72.81 168 THR A CA 1
ATOM 1264 C C . THR A 1 168 ? -13.523 -12.544 17.357 1.00 72.81 168 THR A C 1
ATOM 1266 O O . THR A 1 168 ? -14.130 -11.492 17.133 1.00 72.81 168 THR A O 1
ATOM 1269 N N . PRO A 1 169 ? -14.071 -13.533 18.090 1.00 56.44 169 PRO A N 1
ATOM 1270 C CA . PRO A 1 169 ? -15.292 -13.343 18.866 1.00 56.44 169 PRO A CA 1
ATOM 1271 C C . PRO A 1 169 ? -15.188 -12.081 19.732 1.00 56.44 169 PRO A C 1
ATOM 1273 O O . PRO A 1 169 ? -14.083 -11.673 20.097 1.00 56.44 169 PRO A O 1
ATOM 1276 N N . GLY A 1 170 ? -16.338 -11.458 20.016 1.00 59.66 170 GLY A N 1
ATOM 1277 C CA . GLY A 1 170 ? -16.434 -10.203 20.766 1.00 59.66 170 GLY A CA 1
ATOM 1278 C C . GLY A 1 170 ? -15.628 -10.203 22.074 1.00 59.66 170 GLY A C 1
ATOM 1279 O O . GLY A 1 170 ? -15.226 -11.261 22.554 1.00 59.66 170 GLY A O 1
ATOM 1280 N N . PRO A 1 171 ? -15.368 -9.015 22.641 1.00 56.66 171 PRO A N 1
ATOM 1281 C CA . PRO A 1 171 ? -14.379 -8.835 23.695 1.00 56.66 171 PRO A CA 1
ATOM 1282 C C . PRO A 1 171 ? -14.577 -9.819 24.846 1.00 56.66 171 PRO A C 1
ATOM 1284 O O . PRO A 1 171 ? -15.640 -9.876 25.459 1.00 56.66 171 PRO A O 1
ATOM 1287 N N . VAL A 1 172 ? -13.531 -10.598 25.109 1.00 60.31 172 VAL A N 1
ATOM 1288 C CA . VAL A 1 172 ? -13.485 -11.569 26.209 1.00 60.31 172 VAL A CA 1
ATOM 1289 C C . VAL A 1 172 ? -12.919 -10.908 27.473 1.00 60.31 172 VAL A C 1
ATOM 1291 O O . VAL A 1 172 ? -13.087 -11.427 28.571 1.00 60.31 172 VAL A O 1
ATOM 1294 N N . GLY A 1 173 ? -12.277 -9.741 27.333 1.00 67.19 173 GLY A N 1
ATOM 1295 C CA . GLY A 1 173 ? -11.694 -8.977 28.432 1.00 67.19 173 GLY A CA 1
ATOM 1296 C C . GLY A 1 173 ? -12.393 -7.638 28.714 1.00 67.19 173 GLY A C 1
ATOM 1297 O O . GLY A 1 173 ? -13.163 -7.142 27.884 1.00 67.19 173 GLY A O 1
ATOM 1298 N N . PRO A 1 174 ? -12.101 -7.029 29.877 1.00 74.88 174 PRO A N 1
ATOM 1299 C CA . PRO A 1 174 ? -12.584 -5.698 30.237 1.00 74.88 174 PRO A CA 1
ATOM 1300 C C . PRO A 1 174 ? -12.143 -4.634 29.218 1.00 74.88 174 PRO A C 1
ATOM 1302 O O . PRO A 1 174 ? -11.192 -4.828 28.459 1.00 74.88 174 PRO A O 1
ATOM 1305 N N . ASP A 1 175 ? -12.912 -3.544 29.143 1.00 81.00 175 ASP A N 1
ATOM 1306 C CA . ASP A 1 175 ? -12.728 -2.415 28.214 1.00 81.00 175 ASP A CA 1
ATOM 1307 C C . ASP A 1 175 ? -12.593 -2.782 26.724 1.00 81.00 175 ASP A C 1
ATOM 1309 O O . ASP A 1 175 ? -11.956 -2.088 25.928 1.00 81.00 175 ASP A O 1
ATOM 1313 N N . GLY A 1 176 ? -13.228 -3.877 26.302 1.00 77.75 176 GLY A N 1
ATOM 1314 C CA . GLY A 1 176 ? -13.285 -4.236 24.885 1.00 77.75 176 GLY A CA 1
ATOM 1315 C C . GLY A 1 176 ? -12.000 -4.882 24.353 1.00 77.75 176 GLY A C 1
ATOM 1316 O O . GLY A 1 176 ? -11.743 -4.848 23.140 1.00 77.75 176 GLY A O 1
ATOM 1317 N N . LEU A 1 177 ? -11.173 -5.449 25.235 1.00 84.94 177 LEU A N 1
ATOM 1318 C CA . LEU A 1 177 ? -9.981 -6.199 24.847 1.00 84.94 177 LEU A CA 1
ATOM 1319 C C . LEU A 1 177 ? -10.357 -7.533 24.180 1.00 84.94 177 LEU A C 1
ATOM 1321 O O . LEU A 1 177 ? -11.175 -8.311 24.678 1.00 84.94 177 LEU A O 1
ATOM 1325 N N . THR A 1 178 ? -9.727 -7.802 23.038 1.00 83.00 178 THR A N 1
ATOM 1326 C CA . THR A 1 178 ? -9.790 -9.100 22.344 1.00 83.00 178 THR A CA 1
ATOM 1327 C C . THR A 1 178 ? -8.949 -10.146 23.079 1.00 83.00 178 THR A C 1
ATOM 1329 O O . THR A 1 178 ? -8.026 -9.791 23.809 1.00 83.00 178 THR A O 1
ATOM 1332 N N . GLU A 1 179 ? -9.193 -11.440 22.843 1.00 82.56 179 GLU A N 1
ATOM 1333 C CA . GLU A 1 179 ? -8.366 -12.523 23.415 1.00 82.56 179 GLU A CA 1
ATOM 1334 C C . GLU A 1 179 ? -6.872 -12.310 23.141 1.00 82.56 179 GLU A C 1
ATOM 1336 O O . GLU A 1 179 ? -6.039 -12.411 24.040 1.00 82.56 179 GLU A O 1
ATOM 1341 N N . ARG A 1 180 ? -6.538 -11.917 21.907 1.00 87.44 180 ARG A N 1
ATOM 1342 C CA . ARG A 1 180 ? -5.155 -11.660 21.498 1.00 87.44 180 ARG A CA 1
ATOM 1343 C C . ARG A 1 180 ? -4.542 -10.462 22.217 1.00 87.44 180 ARG A C 1
ATOM 1345 O O . ARG A 1 180 ? -3.361 -10.479 22.547 1.00 87.44 180 ARG A O 1
ATOM 1352 N N . GLU A 1 181 ? -5.322 -9.415 22.468 1.00 90.69 181 GLU A N 1
ATOM 1353 C CA . GLU A 1 181 ? -4.862 -8.270 23.256 1.00 90.69 181 GLU A CA 1
ATOM 1354 C C . GLU A 1 181 ? -4.698 -8.631 24.733 1.00 90.69 181 GLU A C 1
ATOM 1356 O O . GLU A 1 181 ? -3.738 -8.170 25.341 1.00 90.69 181 GLU A O 1
ATOM 1361 N N . VAL A 1 182 ? -5.555 -9.492 25.292 1.00 91.62 182 VAL A N 1
ATOM 1362 C CA . VAL A 1 182 ? -5.381 -10.029 26.651 1.00 91.62 182 VAL A CA 1
ATOM 1363 C C . VAL A 1 182 ? -4.094 -10.860 26.745 1.00 91.62 182 VAL A C 1
ATOM 1365 O O . VAL A 1 182 ? -3.321 -10.676 27.682 1.00 91.62 182 VAL A O 1
ATOM 1368 N N . GLU A 1 183 ? -3.797 -11.715 25.759 1.00 92.19 183 GLU A N 1
ATOM 1369 C CA . GLU A 1 183 ? -2.519 -12.444 25.686 1.00 92.19 183 GLU A CA 1
ATOM 1370 C C . GLU A 1 183 ? -1.313 -11.495 25.646 1.00 92.19 183 GLU A C 1
ATOM 1372 O O . GLU A 1 183 ? -0.360 -11.659 26.410 1.00 92.19 183 GLU A O 1
ATOM 1377 N N . VAL A 1 184 ? -1.352 -10.479 24.777 1.00 95.19 184 VAL A N 1
ATOM 1378 C CA . VAL A 1 184 ? -0.277 -9.480 24.675 1.00 95.19 184 VAL A CA 1
ATOM 1379 C C . VAL A 1 184 ? -0.141 -8.682 25.974 1.00 95.19 184 VAL A C 1
ATOM 1381 O O . VAL A 1 184 ? 0.983 -8.409 26.393 1.00 95.19 184 VAL A O 1
ATOM 1384 N N . LEU A 1 185 ? -1.253 -8.320 26.618 1.00 95.50 185 LEU A N 1
ATOM 1385 C CA . LEU A 1 185 ? -1.289 -7.582 27.880 1.00 95.50 185 LEU A CA 1
ATOM 1386 C C . LEU A 1 185 ? -0.666 -8.385 29.032 1.00 95.50 185 LEU A C 1
ATOM 1388 O O . LEU A 1 185 ? 0.120 -7.825 29.793 1.00 95.50 185 LEU A O 1
ATOM 1392 N N . ARG A 1 186 ? -0.929 -9.695 29.116 1.00 94.88 186 ARG A N 1
ATOM 1393 C CA . ARG A 1 186 ? -0.289 -10.601 30.091 1.00 94.88 186 ARG A CA 1
ATOM 1394 C C . ARG A 1 186 ? 1.226 -10.633 29.932 1.00 94.88 186 ARG A C 1
ATOM 1396 O O . ARG A 1 186 ? 1.955 -10.319 30.867 1.00 94.88 186 ARG A O 1
ATOM 1403 N N . LEU A 1 187 ? 1.702 -10.899 28.715 1.00 96.38 187 LEU A N 1
ATOM 1404 C CA . LEU A 1 187 ? 3.139 -10.914 28.417 1.00 96.38 187 LEU A CA 1
ATOM 1405 C C . LEU A 1 187 ? 3.787 -9.540 28.644 1.00 96.38 187 LEU A C 1
ATOM 1407 O O . LEU A 1 187 ? 4.949 -9.431 29.035 1.00 96.38 187 LEU A O 1
ATOM 1411 N N . LEU A 1 188 ? 3.040 -8.467 28.388 1.00 96.19 188 LEU A N 1
ATOM 1412 C CA . LEU A 1 188 ? 3.473 -7.109 28.678 1.00 96.19 188 LEU A CA 1
ATOM 1413 C C . LEU A 1 188 ? 3.643 -6.869 30.177 1.00 96.19 188 LEU A C 1
ATOM 1415 O O . LEU A 1 188 ? 4.632 -6.240 30.559 1.00 96.19 188 LEU A O 1
ATOM 1419 N N . ALA A 1 189 ? 2.717 -7.369 30.993 1.00 95.50 189 ALA A N 1
ATOM 1420 C CA . ALA A 1 189 ? 2.755 -7.258 32.445 1.00 95.50 189 ALA A CA 1
ATOM 1421 C C . ALA A 1 189 ? 3.857 -8.123 33.080 1.00 95.50 189 ALA A C 1
ATOM 1423 O O . ALA A 1 189 ? 4.451 -7.714 34.072 1.00 95.50 189 ALA A O 1
ATOM 1424 N N . GLU A 1 190 ? 4.229 -9.237 32.444 1.00 94.50 190 GLU A N 1
ATOM 1425 C CA . GLU A 1 190 ? 5.438 -10.018 32.761 1.00 94.50 190 GLU A CA 1
ATOM 1426 C C . GLU A 1 190 ? 6.752 -9.272 32.432 1.00 94.50 190 GLU A C 1
ATOM 1428 O O . GLU A 1 190 ? 7.846 -9.751 32.728 1.00 94.50 190 GLU A O 1
ATOM 1433 N N . GLY A 1 191 ? 6.676 -8.092 31.805 1.00 94.69 191 GLY A N 1
ATOM 1434 C CA . GLY A 1 191 ? 7.835 -7.249 31.506 1.00 94.69 191 GLY A CA 1
ATOM 1435 C C . GLY A 1 191 ? 8.539 -7.570 30.186 1.00 94.69 191 GLY A C 1
ATOM 1436 O O . GLY A 1 191 ? 9.608 -7.016 29.918 1.00 94.69 191 GLY A O 1
ATOM 1437 N N . LEU A 1 192 ? 7.963 -8.416 29.322 1.00 97.19 192 LEU A N 1
ATOM 1438 C CA . LEU A 1 192 ? 8.571 -8.730 28.024 1.00 97.19 192 LEU A CA 1
ATOM 1439 C C . LEU A 1 192 ? 8.646 -7.478 27.142 1.00 97.19 192 LEU A C 1
ATOM 1441 O O . LEU A 1 192 ? 7.819 -6.581 27.246 1.00 97.19 192 LEU A O 1
ATOM 1445 N N . SER A 1 193 ? 9.614 -7.406 26.228 1.00 96.94 193 SER A N 1
ATOM 1446 C CA . SER A 1 193 ? 9.654 -6.360 25.194 1.00 96.94 193 SER A CA 1
ATOM 1447 C C . SER A 1 193 ? 8.719 -6.699 24.024 1.00 96.94 193 SER A C 1
ATOM 1449 O O . SER A 1 193 ? 8.360 -7.857 23.838 1.00 96.94 193 SER A O 1
ATOM 1451 N N . ASN A 1 194 ? 8.372 -5.731 23.164 1.00 95.50 194 ASN A N 1
ATOM 1452 C CA . ASN A 1 194 ? 7.582 -6.018 21.948 1.00 95.50 194 ASN A CA 1
ATOM 1453 C C . ASN A 1 194 ? 8.258 -7.066 21.049 1.00 95.50 194 ASN A C 1
ATOM 1455 O O . ASN A 1 194 ? 7.575 -7.831 20.376 1.00 95.50 194 ASN A O 1
ATOM 1459 N N . ARG A 1 195 ? 9.596 -7.114 21.057 1.00 96.00 195 ARG A N 1
ATOM 1460 C CA . ARG A 1 195 ? 10.359 -8.141 20.346 1.00 96.00 195 ARG A CA 1
ATOM 1461 C C . ARG A 1 195 ? 10.127 -9.520 20.962 1.00 96.00 195 ARG A C 1
ATOM 1463 O O . ARG A 1 195 ? 9.767 -10.436 20.239 1.00 96.00 195 ARG A O 1
ATOM 1470 N N . ALA A 1 196 ? 10.274 -9.643 22.281 1.00 96.56 196 ALA A N 1
ATOM 1471 C CA . ALA A 1 196 ? 10.063 -10.906 22.989 1.00 96.56 196 ALA A CA 1
ATOM 1472 C C . ALA A 1 196 ? 8.598 -11.380 22.914 1.00 96.56 196 ALA A C 1
ATOM 1474 O O . ALA A 1 196 ? 8.342 -12.569 22.764 1.00 96.56 196 ALA A O 1
ATOM 1475 N N . ILE A 1 197 ? 7.633 -10.453 22.952 1.00 96.88 197 ILE A N 1
ATOM 1476 C CA . ILE A 1 197 ? 6.213 -10.747 22.698 1.00 96.88 197 ILE A CA 1
ATOM 1477 C C . ILE A 1 197 ? 6.034 -11.290 21.281 1.00 96.88 197 ILE A C 1
ATOM 1479 O O . ILE A 1 197 ? 5.364 -12.302 21.098 1.00 96.88 197 ILE A O 1
ATOM 1483 N N . GLY A 1 198 ? 6.645 -10.639 20.287 1.00 92.88 198 GLY A N 1
ATOM 1484 C CA . GLY A 1 198 ? 6.609 -11.098 18.903 1.00 92.88 198 GLY A CA 1
ATOM 1485 C C . GLY A 1 198 ? 7.157 -12.514 18.747 1.00 92.88 198 GLY A C 1
ATOM 1486 O O . GLY A 1 198 ? 6.493 -13.375 18.177 1.00 92.88 198 GLY A O 1
ATOM 1487 N N . GLU A 1 199 ? 8.321 -12.779 19.339 1.00 96.00 199 GLU A N 1
ATOM 1488 C CA . GLU A 1 199 ? 8.950 -14.103 19.351 1.00 96.00 199 GLU A CA 1
ATOM 1489 C C . GLU A 1 199 ? 8.051 -15.156 20.026 1.00 96.00 199 GLU A C 1
ATOM 1491 O O . GLU A 1 199 ? 7.851 -16.232 19.468 1.00 96.00 199 GLU A O 1
ATOM 1496 N N . ARG A 1 200 ? 7.447 -14.844 21.181 1.00 95.56 200 ARG A N 1
ATOM 1497 C CA . ARG A 1 200 ? 6.609 -15.788 21.943 1.00 95.56 200 ARG A CA 1
ATOM 1498 C C . ARG A 1 200 ? 5.249 -16.068 21.302 1.00 95.56 200 ARG A C 1
ATOM 1500 O O . ARG A 1 200 ? 4.740 -17.176 21.431 1.00 95.56 200 ARG A O 1
ATOM 1507 N N . LEU A 1 201 ? 4.666 -15.083 20.621 1.00 92.31 201 LEU A N 1
ATOM 1508 C CA . LEU A 1 201 ? 3.365 -15.204 19.953 1.00 92.31 201 LEU A CA 1
ATOM 1509 C C . LEU A 1 201 ? 3.471 -15.534 18.457 1.00 92.31 201 LEU A C 1
ATOM 1511 O O . LEU A 1 201 ? 2.437 -15.585 17.784 1.00 92.31 201 LEU A O 1
ATOM 1515 N N . PHE A 1 202 ? 4.690 -15.747 17.948 1.00 91.19 202 PHE A N 1
ATOM 1516 C CA . PHE A 1 202 ? 4.996 -15.983 16.534 1.00 91.19 202 PHE A CA 1
ATOM 1517 C C . PHE A 1 202 ? 4.465 -14.874 15.602 1.00 91.19 202 PHE A C 1
ATOM 1519 O O . PHE A 1 202 ? 3.928 -15.143 14.529 1.00 91.19 202 PHE A O 1
ATOM 1526 N N . ILE A 1 203 ? 4.621 -13.610 16.009 1.00 86.75 203 ILE A N 1
ATOM 1527 C CA . ILE A 1 203 ? 4.235 -12.411 15.243 1.00 86.75 203 ILE A CA 1
ATOM 1528 C C . ILE A 1 203 ? 5.414 -11.440 15.103 1.00 86.75 203 ILE A C 1
ATOM 1530 O O . ILE A 1 203 ? 6.406 -11.510 15.826 1.00 86.75 203 ILE A O 1
ATOM 1534 N N . SER A 1 204 ? 5.314 -10.482 14.178 1.00 86.38 204 SER A N 1
ATOM 1535 C CA . SER A 1 204 ? 6.367 -9.474 14.022 1.00 86.38 204 SER A CA 1
ATOM 1536 C C . SER A 1 204 ? 6.441 -8.533 15.235 1.00 86.38 204 SER A C 1
ATOM 1538 O O . SER A 1 204 ? 5.422 -8.200 15.843 1.00 86.38 204 SER A O 1
ATOM 1540 N N . THR A 1 205 ? 7.633 -8.005 15.539 1.00 91.06 205 THR A N 1
ATOM 1541 C CA . THR A 1 205 ? 7.820 -6.955 16.563 1.00 91.06 205 THR A CA 1
ATOM 1542 C C . THR A 1 205 ? 6.907 -5.745 16.329 1.00 91.06 205 THR A C 1
ATOM 1544 O O . THR A 1 205 ? 6.443 -5.116 17.279 1.00 91.06 205 THR A O 1
ATOM 1547 N N . ASN A 1 206 ? 6.635 -5.415 15.061 1.00 82.56 206 ASN A N 1
ATOM 1548 C CA . ASN A 1 206 ? 5.756 -4.309 14.688 1.00 82.56 206 ASN A CA 1
ATOM 1549 C C . ASN A 1 206 ? 4.279 -4.628 14.976 1.00 82.56 206 ASN A C 1
ATOM 1551 O O . ASN A 1 206 ? 3.555 -3.777 15.486 1.00 82.56 206 ASN A O 1
ATOM 1555 N N . THR A 1 207 ? 3.847 -5.862 14.713 1.00 81.94 207 THR A N 1
ATOM 1556 C CA . THR A 1 207 ? 2.505 -6.353 15.063 1.00 81.94 207 THR A CA 1
ATOM 1557 C C . THR A 1 207 ? 2.308 -6.331 16.579 1.00 81.94 207 THR A C 1
ATOM 1559 O O . THR A 1 207 ? 1.328 -5.770 17.062 1.00 81.94 207 THR A O 1
ATOM 1562 N N . ALA A 1 208 ? 3.293 -6.809 17.350 1.00 91.62 208 ALA A N 1
ATOM 1563 C CA . ALA A 1 208 ? 3.270 -6.705 18.809 1.00 91.62 208 ALA A CA 1
ATOM 1564 C C . ALA A 1 208 ? 3.175 -5.241 19.283 1.00 91.62 208 ALA A C 1
ATOM 1566 O O . ALA A 1 208 ? 2.375 -4.923 20.160 1.00 91.62 208 ALA A O 1
ATOM 1567 N N . ALA A 1 209 ? 3.932 -4.322 18.672 1.00 88.88 209 ALA A N 1
ATOM 1568 C CA . ALA A 1 209 ? 3.860 -2.895 18.994 1.00 88.88 209 ALA A CA 1
ATOM 1569 C C . ALA A 1 209 ? 2.481 -2.278 18.697 1.00 88.88 209 ALA A C 1
ATOM 1571 O O . ALA A 1 209 ? 2.010 -1.435 19.461 1.00 88.88 209 ALA A O 1
ATOM 1572 N N . ASN A 1 210 ? 1.824 -2.705 17.616 1.00 86.31 210 ASN A N 1
ATOM 1573 C CA . ASN A 1 210 ? 0.469 -2.268 17.288 1.00 86.31 210 ASN A CA 1
ATOM 1574 C C . ASN A 1 210 ? -0.555 -2.781 18.307 1.00 86.31 210 ASN A C 1
ATOM 1576 O O . ASN A 1 210 ? -1.369 -1.986 18.770 1.00 86.31 210 ASN A O 1
ATOM 1580 N N . HIS A 1 211 ? -0.474 -4.051 18.724 1.00 90.94 211 HIS A N 1
ATOM 1581 C CA . HIS A 1 211 ? -1.324 -4.568 19.802 1.00 90.94 211 HIS A CA 1
ATOM 1582 C C . HIS A 1 211 ? -1.135 -3.774 21.097 1.00 90.94 211 HIS A C 1
ATOM 1584 O O . HIS A 1 211 ? -2.118 -3.348 21.693 1.00 90.94 211 HIS A O 1
ATOM 1590 N N . VAL A 1 212 ? 0.110 -3.483 21.493 1.00 94.31 212 VAL A N 1
ATOM 1591 C CA . VAL A 1 212 ? 0.388 -2.657 22.682 1.00 94.31 212 VAL A CA 1
ATOM 1592 C C . VAL A 1 212 ? -0.229 -1.265 22.557 1.00 94.31 212 VAL A C 1
ATOM 1594 O O . VAL A 1 212 ? -0.832 -0.788 23.511 1.00 94.31 212 VAL A O 1
ATOM 1597 N N . ARG A 1 213 ? -0.141 -0.619 21.388 1.00 91.69 213 ARG A N 1
ATOM 1598 C CA . ARG A 1 213 ? -0.794 0.681 21.165 1.00 91.69 213 ARG A CA 1
ATOM 1599 C C . ARG A 1 213 ? -2.312 0.588 21.340 1.00 91.69 213 ARG A C 1
ATOM 1601 O O . ARG A 1 213 ? -2.884 1.452 21.995 1.00 91.69 213 ARG A O 1
ATOM 1608 N N . ASN A 1 214 ? -2.947 -0.435 20.775 1.00 86.75 214 ASN A N 1
ATOM 1609 C CA . ASN A 1 214 ? -4.395 -0.617 20.887 1.00 86.75 214 ASN A CA 1
ATOM 1610 C C . ASN A 1 214 ? -4.822 -0.872 22.335 1.00 86.75 214 ASN A C 1
ATOM 1612 O O . ASN A 1 214 ? -5.806 -0.292 22.780 1.00 86.75 214 ASN A O 1
ATOM 1616 N N . ILE A 1 215 ? -4.047 -1.664 23.080 1.00 93.56 215 ILE A N 1
ATOM 1617 C CA . ILE A 1 215 ? -4.269 -1.902 24.509 1.00 93.56 215 ILE A CA 1
ATOM 1618 C C . ILE A 1 215 ? -4.250 -0.582 25.278 1.00 93.56 215 ILE A C 1
ATOM 1620 O O . ILE A 1 215 ? -5.212 -0.299 25.975 1.00 93.56 215 ILE A O 1
ATOM 1624 N N . LEU A 1 216 ? -3.218 0.256 25.108 1.00 93.69 216 LEU A N 1
ATOM 1625 C CA . LEU A 1 216 ? -3.129 1.553 25.800 1.00 93.69 216 LEU A CA 1
ATOM 1626 C C . LEU A 1 216 ? -4.347 2.446 25.531 1.00 93.69 216 LEU A C 1
ATOM 1628 O O . LEU A 1 216 ? -4.847 3.106 26.436 1.00 93.69 216 LEU A O 1
ATOM 1632 N N . VAL A 1 217 ? -4.839 2.450 24.290 1.00 89.44 217 VAL A N 1
ATOM 1633 C CA . VAL A 1 217 ? -6.034 3.216 23.915 1.00 89.44 217 VAL A CA 1
ATOM 1634 C C . VAL A 1 217 ? -7.288 2.650 24.581 1.00 89.44 217 VAL A C 1
ATOM 1636 O O . VAL A 1 217 ? -8.087 3.421 25.102 1.00 89.44 217 VAL A O 1
ATOM 1639 N N . LYS A 1 218 ? -7.460 1.324 24.575 1.00 87.88 218 LYS A N 1
ATOM 1640 C CA . LYS A 1 218 ? -8.647 0.660 25.129 1.00 87.88 218 LYS A CA 1
ATOM 1641 C C . LYS A 1 218 ? -8.712 0.745 26.652 1.00 87.88 218 LYS A C 1
ATOM 1643 O O . LYS A 1 218 ? -9.770 1.029 27.188 1.00 87.88 218 LYS A O 1
ATOM 1648 N N . THR A 1 219 ? -7.584 0.566 27.335 1.00 92.12 219 THR A N 1
ATOM 1649 C CA . THR A 1 219 ? -7.515 0.585 28.805 1.00 92.12 219 THR A CA 1
ATOM 1650 C C . THR A 1 219 ? -7.353 1.988 29.392 1.00 92.12 219 THR A C 1
ATOM 1652 O O . THR A 1 219 ? -7.352 2.155 30.609 1.00 92.12 219 THR A O 1
ATOM 1655 N N . GLY A 1 220 ? -7.140 3.007 28.552 1.00 90.94 220 GLY A N 1
ATOM 1656 C CA . GLY A 1 220 ? -6.836 4.371 28.994 1.00 90.94 220 GLY A CA 1
ATOM 1657 C C . GLY A 1 220 ? -5.455 4.533 29.646 1.00 90.94 220 GLY A C 1
ATOM 1658 O O . GLY A 1 220 ? -5.157 5.591 30.201 1.00 90.94 220 GLY A O 1
ATOM 1659 N N . ALA A 1 221 ? -4.593 3.513 29.588 1.00 94.88 221 ALA A N 1
ATOM 1660 C CA . ALA A 1 221 ? -3.250 3.574 30.149 1.00 94.88 221 ALA A CA 1
ATOM 1661 C C . ALA A 1 221 ? -2.344 4.511 29.330 1.00 94.88 221 ALA A C 1
ATOM 1663 O O . ALA A 1 221 ? -2.183 4.360 28.120 1.00 94.88 221 ALA A O 1
ATOM 1664 N N . ALA A 1 222 ? -1.661 5.444 29.995 1.00 92.50 222 ALA A N 1
ATOM 1665 C CA . ALA A 1 222 ? -0.744 6.380 29.341 1.00 92.50 222 ALA A CA 1
ATOM 1666 C C . ALA A 1 222 ? 0.602 5.737 28.967 1.00 92.50 222 ALA A C 1
ATOM 1668 O O . ALA A 1 222 ? 1.347 6.269 28.143 1.00 92.50 222 ALA A O 1
ATOM 1669 N N . ASN A 1 223 ? 0.958 4.614 29.594 1.00 94.56 223 ASN A N 1
ATOM 1670 C CA . ASN A 1 223 ? 2.215 3.920 29.341 1.00 94.56 223 ASN A CA 1
ATOM 1671 C C . ASN A 1 223 ? 2.132 2.422 29.665 1.00 94.56 223 ASN A C 1
ATOM 1673 O O . ASN A 1 223 ? 1.168 1.932 30.250 1.00 94.56 223 ASN A O 1
ATOM 1677 N N . ARG A 1 224 ? 3.192 1.694 29.291 1.00 95.06 224 ARG A N 1
ATOM 1678 C CA . ARG A 1 224 ? 3.323 0.246 29.503 1.00 95.06 224 ARG A CA 1
ATOM 1679 C C . ARG A 1 224 ? 3.168 -0.154 30.971 1.00 95.06 224 ARG A C 1
ATOM 1681 O O . ARG A 1 224 ? 2.532 -1.159 31.250 1.00 95.06 224 ARG A O 1
ATOM 1688 N N . THR A 1 225 ? 3.728 0.624 31.893 1.00 94.88 225 THR A N 1
ATOM 1689 C CA . THR A 1 225 ? 3.646 0.340 33.331 1.00 94.88 225 THR A CA 1
ATOM 1690 C C . THR A 1 225 ? 2.205 0.429 33.822 1.00 94.88 225 THR A C 1
ATOM 1692 O O . THR A 1 225 ? 1.744 -0.459 34.526 1.00 94.88 225 THR A O 1
ATOM 1695 N N . GLN A 1 226 ? 1.463 1.449 33.390 1.00 94.56 226 GLN A N 1
ATOM 1696 C CA . GLN A 1 226 ? 0.042 1.575 33.711 1.00 94.56 226 GLN A CA 1
ATOM 1697 C C . GLN A 1 226 ? -0.797 0.460 33.081 1.00 94.56 226 GLN A C 1
ATOM 1699 O O . GLN A 1 226 ? -1.711 -0.036 33.725 1.00 94.56 226 GLN A O 1
ATOM 1704 N N . ALA A 1 227 ? -0.467 0.005 31.870 1.00 95.31 227 ALA A N 1
ATOM 1705 C CA . ALA A 1 227 ? -1.129 -1.163 31.288 1.00 95.31 227 ALA A CA 1
ATOM 1706 C C . ALA A 1 227 ? -0.839 -2.450 32.078 1.00 95.31 227 ALA A C 1
ATOM 1708 O O . ALA A 1 227 ? -1.734 -3.266 32.265 1.00 95.31 227 ALA A O 1
ATOM 1709 N N . ALA A 1 228 ? 0.383 -2.622 32.589 1.00 94.62 228 ALA A N 1
ATOM 1710 C CA . ALA A 1 228 ? 0.712 -3.748 33.462 1.00 94.62 228 ALA A CA 1
ATOM 1711 C C . ALA A 1 228 ? -0.085 -3.708 34.780 1.00 94.62 228 ALA A C 1
ATOM 1713 O O . ALA A 1 228 ? -0.589 -4.740 35.212 1.00 94.62 228 ALA A O 1
ATOM 1714 N N . MET A 1 229 ? -0.252 -2.522 35.380 1.00 93.44 229 MET A N 1
ATOM 1715 C CA . MET A 1 229 ? -1.109 -2.338 36.562 1.00 93.44 229 MET A CA 1
ATOM 1716 C C . MET A 1 229 ? -2.573 -2.650 36.252 1.00 93.44 229 MET A C 1
ATOM 1718 O O . MET A 1 229 ? -3.192 -3.416 36.977 1.00 93.44 229 MET A O 1
ATOM 1722 N N . TYR A 1 230 ? -3.089 -2.149 35.127 1.00 94.44 230 TYR A N 1
ATOM 1723 C CA . TYR A 1 230 ? -4.442 -2.451 34.666 1.00 94.44 230 TYR A CA 1
ATOM 1724 C C . TYR A 1 230 ? -4.691 -3.965 34.580 1.00 94.44 230 TYR A C 1
ATOM 1726 O O . TYR A 1 230 ? -5.741 -4.441 35.004 1.00 94.44 230 TYR A O 1
ATOM 1734 N N . ALA A 1 231 ? -3.722 -4.727 34.061 1.00 92.75 231 ALA A N 1
ATOM 1735 C CA . ALA A 1 231 ? -3.822 -6.182 33.974 1.00 92.75 231 ALA A CA 1
ATOM 1736 C C . ALA A 1 231 ? -3.924 -6.852 35.355 1.00 92.75 231 ALA A C 1
ATOM 1738 O O . ALA A 1 231 ? -4.651 -7.832 35.493 1.00 92.75 231 ALA A O 1
ATOM 1739 N N . ALA A 1 232 ? -3.219 -6.326 36.362 1.00 90.44 232 ALA A N 1
ATOM 1740 C CA . ALA A 1 232 ? -3.305 -6.803 37.740 1.00 90.44 232 ALA A CA 1
ATOM 1741 C C . ALA A 1 232 ? -4.659 -6.457 38.378 1.00 90.44 232 ALA A C 1
ATOM 1743 O O . ALA A 1 232 ? -5.303 -7.334 38.944 1.00 90.44 232 ALA A O 1
ATOM 1744 N N . ASP A 1 233 ? -5.109 -5.208 38.224 1.00 90.69 233 ASP A N 1
ATOM 1745 C CA . ASP A 1 233 ? -6.362 -4.702 38.804 1.00 90.69 233 ASP A CA 1
ATOM 1746 C C . ASP A 1 233 ? -7.601 -5.439 38.273 1.00 90.69 233 ASP A C 1
ATOM 1748 O O . ASP A 1 233 ? -8.615 -5.537 38.959 1.00 90.69 233 ASP A O 1
ATOM 1752 N N . HIS A 1 234 ? -7.513 -5.970 37.053 1.00 89.44 234 HIS A N 1
ATOM 1753 C CA . HIS A 1 234 ? -8.586 -6.713 36.395 1.00 89.44 234 HIS A CA 1
ATOM 1754 C C . HIS A 1 234 ? -8.397 -8.237 36.448 1.00 89.44 234 HIS A C 1
ATOM 1756 O O . HIS A 1 234 ? -9.052 -8.952 35.690 1.00 89.44 234 HIS A O 1
ATOM 1762 N N . GLU A 1 235 ? -7.487 -8.734 37.297 1.00 86.06 235 GLU A N 1
ATOM 1763 C CA . GLU A 1 235 ? -7.216 -10.170 37.489 1.00 86.06 235 GLU A CA 1
ATOM 1764 C C . GLU A 1 235 ? -6.890 -10.905 36.172 1.00 86.06 235 GLU A C 1
ATOM 1766 O O . GLU A 1 235 ? -7.196 -12.079 35.974 1.00 86.06 235 GLU A O 1
ATOM 1771 N N . LEU A 1 236 ? -6.256 -10.198 35.231 1.00 83.81 236 LEU A N 1
ATOM 1772 C CA . LEU A 1 236 ? -5.867 -10.753 33.935 1.00 83.81 236 LEU A CA 1
ATOM 1773 C C . LEU A 1 236 ? -4.506 -11.445 33.990 1.00 83.81 236 LEU A C 1
ATOM 1775 O O . LEU A 1 236 ? -4.146 -12.110 33.020 1.00 83.81 236 LEU A O 1
ATOM 1779 N N . LEU A 1 237 ? -3.758 -11.298 35.085 1.00 79.94 237 LEU A N 1
ATOM 1780 C CA . LEU A 1 237 ? -2.526 -12.040 35.349 1.00 79.94 237 LEU A CA 1
ATOM 1781 C C . LEU A 1 237 ? -2.897 -13.459 35.797 1.00 79.94 237 LEU A C 1
ATOM 1783 O O . LEU A 1 237 ? -3.663 -13.619 36.742 1.00 79.94 237 LEU A O 1
ATOM 1787 N N . GLY A 1 238 ? -2.412 -14.464 35.065 1.00 60.97 238 GLY A N 1
ATOM 1788 C CA . GLY A 1 238 ? -2.633 -15.877 35.391 1.00 60.97 238 GLY A CA 1
ATOM 1789 C C . GLY A 1 238 ? -1.814 -16.350 36.582 1.00 60.97 238 GLY A C 1
ATOM 1790 O O . GLY A 1 238 ? -0.741 -15.756 36.831 1.00 60.97 238 GLY A O 1
#

Sequence (238 aa):
MPGLLALYTELDCEHGMTRALNQLLNRNLGDRLEDAQWPMELVFMVEAALALSHREAVHALRPFLARYAGKNLVAGQFVALFGSADRYLARIAALCGDGAGAERHFAAALAMDRRMGSVVHINETLARRALFAASLGQDARSLAEEARAAAGAIGQARVVDLVDPLLTPGPVGPDGLTEREVEVLRLLAEGLSNRAIGERLFISTNTAANHVRNILVKTGAANRTQAAMYAADHELLG

Secondary structure (DSSP, 8-state):
-HHHHHHHHHTT-HHHHHHHHHHHHTS-GGGGTT-TTHHHHHHHHHHHHHHTT-HHHHHHHHHHHHTTTTS----S--------HHHHHHHHHHHTT-HHHHHHHHHHHHHHHHHTT-HHHHHHHHHHHHHHHHHTT---HHHHHHHHHHHHHTT-HHHHHHHHHHHSPSP-SGGG--HHHHHHHHHHHTT--HHHHHHHHTS-HHHHHHHHHHHHHHH--SSHHHHHHHHHHTT---

pLDDT: mean 86.76, std 10.13, range [50.97, 97.75]

Radius of gyration: 27.48 Å; chains: 1; bounding box: 55×36×78 Å

InterPro domains:
  IPR000792 Transcription regulator LuxR, C-terminal [PF00196] (176-231)
  IPR000792 Transcription regulator LuxR, C-terminal [PR00038] (177-191)
  IPR000792 Transcription regulator LuxR, C-terminal [PR00038] (191-207)
  IPR000792 Transcription regulator LuxR, C-terminal [PR00038] (207-219)
  IPR000792 Transcription regulator LuxR, C-terminal [PS50043] (170-235)
  IPR000792 Transcription regulator LuxR, C-terminal [SM00421] (174-231)
  IPR000792 Transcription regulator LuxR, C-terminal [cd06170] (177-231)
  IPR016032 Signal transduction response regulator, C-terminal effector [SSF46894] (170-237)
  IPR036388 Winged helix-like DNA-binding domain superfamily [G3DSA:1.10.10.10] (169-237)